Protein 3ZCC (pdb70)

Sequence (220 aa):
STITRPIIELSSNTADKIAEGNNLEAEVPHQNNRADEIGILAKSSIERLRRSLKQLADDGTLLMAGVSHDLRTPLTRIRLATEMMSEQDGYLAESINKDIEECNAIIEQFIDYLSTITRPIIELSNTADKIAEGNLEAEVPHQNRADEIGILAKSIERLRRSLKQLADDGTLLMAGVSHDLRTPLTRIRLATEMMSEQDGYLAESINKDIEECNAIIEQFIDYL

CATH classification: 1.10.287.130

Organism: Escherichia coli (strain K12) (NCBI:txid83333)

Secondary structure (DSSP, 8-state):
-TTHHHHHHHHHHHHHHHTT-TTPPPTTTT-SSHHHHHHHHHHHHHHHHHHHHHHHHHHHHHHHHHHHHHHHHHHHHHHTS-GGGHHHHHHHHHHHHHHHHHHHHHHHH-/--SHHHHHHHHHHHHHHHTT-TTPPPTTTT-SSHHHHHHHHHHHHHHHHHHHHHHHHTHHHHHHHHHHHHHHHHHHHHHT--STTHHHHHHHHHHHHHHHHHHHHHTT--

Foldseek 3Di:
DVCPVLVVVQVVQLVVLVVPPLVGDQPDCPDPDPSNVSSVVSVVVSVVVVVVLVVQLVVLVVVCVVVVVVLVVLLVVLVVDDPVCVVVSVVSVVVSVVVVVVSVVSNVVD/DVVVVLVVLQVVQLVVLVVPPLPDDRPLCPPPDVVVVVSVVSVVVSVVVVVVVVCVVCVLVVVCVVVCVVLVVLLVVLVVDDPVCVVVSVVSVVVSVVVVCCSVCVVVPD

GO terms:
  GO:0046777 protein autophosphorylation (P, IMP)
  GO:0004673 protein histidine kinase activity (F, EXP)
  GO:0005886 plasma membrane (C, EXP)
  GO:0042802 identical protein binding (F, IPI)
  GO:0005515 protein binding (F, IPI)
  GO:0000155 phosphorelay sensor kinase activity (F, IDA)
  GO:0004721 phosphoprotein phosphatase activity (F, IDA)
  GO:0005829 cytosol (C, IDA)
  GO:0005886 plasma membrane (C, IDA)
  GO:0030288 outer membrane-bounded periplasmic space (C, IDA)
  GO:0042803 protein homodimerization activity (F, IDA)
  GO:0018106 peptidyl-histidine phosphorylation (P, IDA)
  GO:0046777 protein autophosphorylation (P, IDA)
  GO:0006970 response to osmotic stress (P, IDA)
  GO:0007165 signal transduction (P, IDA)
  GO:0042803 protein homodimerization activity (F, IMP)
  GO:0000160 phosphorelay signal transduction system (P, IDA)

Nearest PDB structures (foldseek):
  3zcc-assembly1_A  TM=1.009E+00  e=1.651E-15  Archaeoglobus fulgidus
  3zrv-assembly1_B  TM=7.314E-01  e=4.096E-13  Archaeoglobus fulgidus DSM 4304
  4cti-assembly1_D  TM=7.921E-01  e=3.415E-12  Archaeoglobus fulgidus
  4cti-assembly2_B  TM=7.805E-01  e=4.912E-12  Archaeoglobus fulgidus
  4cti-assembly1_C  TM=6.537E-01  e=1.016E-12  Archaeoglobus fulgidus

Radius of gyration: 25.1 Å; Cα contacts (8 Å, |Δi|>4): 232; chains: 2; bounding box: 69×35×56 Å

Solvent-accessible surface area: 12233 Å² total; per-residue (Å²): 108,130,30,44,182,14,0,53,66,0,1,81,14,0,36,119,0,17,149,52,66,30,112,13,155,8,33,58,52,145,107,104,46,40,2,0,67,0,0,77,0,0,14,96,0,36,138,25,2,73,96,53,16,63,58,2,57,126,75,0,37,26,1,22,110,61,2,138,77,0,10,68,116,0,100,99,5,6,110,119,18,14,150,137,6,24,129,4,14,130,36,0,38,115,3,8,109,70,1,70,52,26,10,100,103,28,70,100,84,57,127,102,38,56,168,6,0,48,61,0,2,76,19,0,45,127,0,16,156,52,74,28,118,17,150,3,32,54,48,148,70,116,50,30,0,0,84,0,0,84,0,0,15,110,0,33,154,28,2,68,106,36,25,56,45,28,113,114,5,21,67,23,0,42,125,47,2,165,70,2,10,68,113,0,81,90,4,6,130,94,20,42,174,136,3,32,132,5,14,112,26,0,32,106,2,3,102,62,1,67,38,26,13,126,86,26,99,104,169,210

B-factor: mean 21.15, std 10.85, range [7.36, 69.93]

InterPro domains:
  IPR003594 Histidine kinase/HSP90-like ATPase domain [PF02518] (334-439)
  IPR003594 Histidine kinase/HSP90-like ATPase domain [SM00387] (332-440)
  IPR003660 HAMP domain [PF00672] (177-226)
  IPR003660 HAMP domain [PS50885] (180-232)
  IPR003660 HAMP domain [SM00304] (180-232)
  IPR003661 Signal transduction histidine kinase, dimerisation/phosphoacceptor domain [PF00512] (234-290)
  IPR003661 Signal transduction histidine kinase, dimerisation/phosphoacceptor domain [SM00388] (233-293)
  IPR003661 Signal transduction histidine kinase, dimerisation/phosphoacceptor domain [cd00082] (234-289)
  IPR004358 Signal transduction histidine kinase-related protein, C-terminal [PR00344] (367-381)
  IPR004358 Signal transduction histidine kinase-related protein, C-terminal [PR00344] (385-395)
  IPR004358 Signal transduction histidine kinase-related protein, C-terminal [PR00344] (400-418)
  IPR005467 Histidine kinase domain [PS50109] (240-440)
  IPR036097 Signal transduction histidine kinase, dimerisation/phosphoacceptor domain superfamily [SSF47384] (217-291)
  IPR036890 Histidine kinase/HSP90-like ATPase superfamily [G3DSA:3.30.565.10] (294-450)
  IPR036890 Histidine kinase/HSP90-like ATPase superfamily [SSF55874] (292-444)
  IPR050980 Two-component sensor histidine kinase [PTHR44936] (1-446)

Structure (mmCIF, N/CA/C/O backbone):
data_3ZCC
#
_entry.id   3ZCC
#
_cell.length_a   36.060
_cell.length_b   57.460
_cell.length_c   52.340
_cell.angle_alpha   90.00
_cell.angle_beta   107.84
_cell.angle_gamma   90.00
#
_symmetry.space_group_name_H-M   'P 1 21 1'
#
loop_
_entity.id
_entity.type
_entity.pdbx_description
1 polymer 'HAMP, OSMOLARITY SENSOR PROTEIN ENVZ'
2 water water
#
loop_
_atom_site.group_PDB
_atom_site.id
_atom_site.type_symbol
_atom_site.label_atom_id
_atom_site.label_alt_id
_atom_site.label_comp_id
_atom_site.label_asym_id
_atom_site.label_entity_id
_atom_site.label_seq_id
_atom_site.pdbx_PDB_ins_code
_atom_site.Cartn_x
_atom_site.Cartn_y
_atom_site.Cartn_z
_atom_site.occupancy
_atom_site.B_iso_or_equiv
_atom_site.auth_seq_id
_atom_site.auth_comp_id
_atom_site.auth_asym_id
_atom_site.auth_atom_id
_atom_site.pdbx_PDB_model_num
ATOM 1 N N . SER A 1 5 ? 21.542 0.746 18.857 1.00 26.36 278 SER A N 1
ATOM 2 C CA . SER A 1 5 ? 22.842 0.717 18.204 1.00 21.62 278 SER A CA 1
ATOM 3 C C . SER A 1 5 ? 23.095 2.060 17.534 1.00 22.95 278 SER A C 1
ATOM 4 O O . SER A 1 5 ? 22.216 2.903 17.513 1.00 20.20 278 SER A O 1
ATOM 11 N N . THR A 1 6 ? 24.283 2.252 16.971 1.00 21.53 279 THR A N 1
ATOM 12 C CA . THR A 1 6 ? 24.615 3.519 16.319 1.00 24.10 279 THR A CA 1
ATOM 13 C C . THR A 1 6 ? 23.914 3.703 14.977 1.00 24.22 279 THR A C 1
ATOM 14 O O . THR A 1 6 ? 23.932 4.800 14.406 1.00 24.93 279 THR A O 1
ATOM 25 N N . ILE A 1 7 ? 23.281 2.649 14.467 1.00 22.16 280 ILE A N 1
ATOM 26 C CA . ILE A 1 7 ? 22.484 2.793 13.256 1.00 21.66 280 ILE A CA 1
ATOM 27 C C . ILE A 1 7 ? 20.963 2.677 13.447 1.00 22.46 280 ILE A C 1
ATOM 28 O O . ILE A 1 7 ? 20.224 2.718 12.478 1.00 19.26 280 ILE A O 1
ATOM 44 N N . THR A 1 8 ? 20.498 2.569 14.687 1.00 19.25 281 THR A N 1
ATOM 45 C CA . THR A 1 8 ? 19.056 2.514 14.966 1.00 19.53 281 THR A CA 1
ATOM 46 C C . THR A 1 8 ? 18.258 3.761 14.493 1.00 14.65 281 THR A C 1
ATOM 47 O O . THR A 1 8 ? 17.181 3.652 13.878 1.00 14.38 281 THR A O 1
ATOM 58 N N . ARG A 1 9 ? 18.778 4.943 14.800 1.00 16.57 282 ARG A N 1
ATOM 59 C CA . ARG A 1 9 ? 18.148 6.200 14.408 1.00 16.08 282 ARG A CA 1
ATOM 60 C C . ARG A 1 9 ? 17.889 6.240 12.907 1.00 12.96 282 ARG A C 1
ATOM 61 O O . ARG A 1 9 ? 16.762 6.457 12.476 1.00 13.01 282 ARG A O 1
ATOM 82 N N . PRO A 1 10 ? 18.925 6.016 12.092 1.00 12.98 283 PRO A N 1
ATOM 83 C CA . PRO A 1 10 ? 18.672 6.095 10.648 1.00 12.98 283 PRO A CA 1
ATOM 84 C C . PRO A 1 10 ? 17.772 4.970 10.143 1.00 11.04 283 PRO A C 1
ATOM 85 O O . PRO A 1 10 ? 17.077 5.173 9.155 1.00 11.63 283 PRO A O 1
ATOM 96 N N . ILE A 1 11 ? 17.766 3.806 10.784 1.00 11.33 284 ILE A N 1
ATOM 97 C CA . ILE A 1 11 ? 16.885 2.729 10.338 1.00 11.50 284 ILE A CA 1
ATOM 98 C C . ILE A 1 11 ? 15.437 3.141 10.530 1.00 11.33 284 ILE A C 1
ATOM 99 O O . ILE A 1 11 ? 14.613 2.978 9.635 1.00 11.47 284 ILE A O 1
ATOM 115 N N . ILE A 1 12 ? 15.134 3.727 11.669 1.00 12.80 285 ILE A N 1
ATOM 116 C CA . ILE A 1 12 ? 13.779 4.141 11.964 1.00 13.97 285 ILE A CA 1
ATOM 117 C C . ILE A 1 12 ? 13.373 5.337 11.110 1.00 10.68 285 ILE A C 1
ATOM 118 O O . ILE A 1 12 ? 12.251 5.412 10.627 1.00 11.42 285 ILE A O 1
ATOM 134 N N . GLU A 1 13 ? 14.312 6.225 10.844 1.00 11.58 286 GLU A N 1
ATOM 135 C CA . GLU A 1 13 ? 14.084 7.349 9.950 1.00 10.69 286 GLU A CA 1
ATOM 136 C C . GLU A 1 13 ? 13.691 6.856 8.559 1.00 10.43 286 GLU A C 1
ATOM 137 O O . GLU A 1 13 ? 12.731 7.337 7.949 1.00 11.79 286 GLU A O 1
ATOM 149 N N . LEU A 1 14 ? 14.420 5.867 8.063 1.00 8.79 287 LEU A N 1
ATOM 150 C CA . LEU A 1 14 ? 14.136 5.299 6.751 1.00 9.99 287 LEU A CA 1
ATOM 151 C C . LEU A 1 14 ? 12.797 4.582 6.751 1.00 10.74 287 LEU A C 1
ATOM 152 O O . LEU A 1 14 ? 12.080 4.620 5.766 1.00 9.90 287 LEU A O 1
ATOM 168 N N . SER A 1 15 ? 12.441 3.935 7.850 1.00 9.58 288 SER A N 1
ATOM 169 C CA A SER A 1 15 ? 11.142 3.285 7.906 0.50 8.98 288 SER A CA 1
ATOM 170 C CA B SER A 1 15 ? 11.138 3.288 7.979 0.50 9.46 288 SER A CA 1
ATOM 171 C C . SER A 1 15 ? 10.007 4.307 7.890 1.00 10.48 288 SER A C 1
ATOM 172 O O . SER A 1 15 ? 8.994 4.077 7.238 1.00 11.37 288 SER A O 1
ATOM 187 N N . ASN A 1 16 ? 10.189 5.445 8.554 1.00 10.37 289 ASN A N 1
ATOM 188 C CA . ASN A 1 16 ? 9.187 6.495 8.562 1.00 11.35 289 ASN A CA 1
ATOM 189 C C . ASN A 1 16 ? 9.025 7.085 7.168 1.00 11.32 289 ASN A C 1
ATOM 190 O O . ASN A 1 16 ? 7.922 7.383 6.742 1.00 12.12 289 ASN A O 1
ATOM 201 N N . THR A 1 17 ? 10.140 7.256 6.468 1.00 10.02 290 THR A N 1
ATOM 202 C CA . THR A 1 17 ? 10.153 7.763 5.104 1.00 11.73 290 THR A CA 1
ATOM 203 C C . THR A 1 17 ? 9.401 6.797 4.195 1.00 10.58 290 THR A C 1
ATOM 204 O O . THR A 1 17 ? 8.556 7.199 3.401 1.00 11.00 290 THR A O 1
ATOM 215 N N . ALA A 1 18 ? 9.670 5.510 4.353 1.00 9.41 291 ALA A N 1
ATOM 216 C CA . ALA A 1 18 ? 9.035 4.484 3.540 1.00 8.85 291 ALA A CA 1
ATOM 217 C C . ALA A 1 18 ? 7.536 4.493 3.797 1.00 8.77 291 ALA A C 1
ATOM 218 O O . ALA A 1 18 ? 6.765 4.387 2.854 1.00 10.39 291 ALA A O 1
ATOM 225 N N . ASP A 1 19 ? 7.119 4.645 5.048 1.00 9.96 292 ASP A N 1
ATOM 226 C CA . ASP A 1 19 ? 5.695 4.697 5.378 1.00 12.40 292 ASP A CA 1
ATOM 227 C C . ASP A 1 19 ? 5.066 5.907 4.685 1.00 11.43 292 ASP A C 1
ATOM 228 O O . ASP A 1 19 ? 3.975 5.788 4.120 1.00 12.29 292 ASP A O 1
ATOM 237 N N . LYS A 1 20 ? 5.726 7.064 4.720 1.00 11.27 293 LYS A N 1
ATOM 238 C CA . LYS A 1 20 ? 5.140 8.270 4.124 1.00 13.50 293 LYS A CA 1
ATOM 239 C C . LYS A 1 20 ? 4.933 8.078 2.619 1.00 12.62 293 LYS A C 1
ATOM 240 O O . LYS A 1 20 ? 3.917 8.495 2.045 1.00 13.06 293 LYS A O 1
ATOM 259 N N . ILE A 1 21 ? 5.911 7.462 1.972 1.00 11.06 294 ILE A N 1
ATOM 260 C CA . ILE A 1 21 ? 5.861 7.209 0.546 1.00 11.63 294 ILE A CA 1
ATOM 261 C C . ILE A 1 21 ? 4.744 6.218 0.238 1.00 11.85 294 ILE A C 1
ATOM 262 O O . ILE A 1 21 ? 3.956 6.424 -0.686 1.00 11.67 294 ILE A O 1
ATOM 278 N N . ALA A 1 22 ? 4.628 5.173 1.048 1.00 11.45 295 ALA A N 1
ATOM 279 C CA . ALA A 1 22 ? 3.675 4.104 0.787 1.00 13.32 295 ALA A CA 1
ATOM 280 C C . ALA A 1 22 ? 2.276 4.660 0.911 1.00 12.56 295 ALA A C 1
ATOM 281 O O . ALA A 1 22 ? 1.365 4.212 0.224 1.00 15.85 295 ALA A O 1
ATOM 288 N N . GLU A 1 23 ? 2.122 5.649 1.783 1.00 13.81 296 GLU A N 1
ATOM 289 C CA . GLU A 1 23 ? 0.846 6.335 1.985 1.00 19.24 296 GLU A CA 1
ATOM 290 C C . GLU A 1 23 ? 0.507 7.336 0.880 1.00 18.61 296 GLU A C 1
ATOM 291 O O . GLU A 1 23 ? -0.576 7.924 0.894 1.00 21.02 296 GLU A O 1
ATOM 303 N N . GLY A 1 24 ? 1.415 7.546 -0.066 1.00 16.91 297 GLY A N 1
ATOM 304 C CA . GLY A 1 24 ? 1.127 8.403 -1.197 1.00 16.87 297 GLY A CA 1
ATOM 305 C C . GLY A 1 24 ? 1.961 9.658 -1.360 1.00 16.93 297 GLY A C 1
ATOM 306 O O . GLY A 1 24 ? 1.759 10.392 -2.327 1.00 16.99 297 GLY A O 1
ATOM 310 N N . ASN A 1 25 ? 2.879 9.937 -0.441 1.00 14.75 298 ASN A N 1
ATOM 311 C CA A ASN A 1 25 ? 3.771 11.084 -0.639 0.50 15.13 298 ASN A CA 1
ATOM 312 C CA B ASN A 1 25 ? 3.781 11.063 -0.587 0.50 16.05 298 ASN A CA 1
ATOM 313 C C . ASN A 1 25 ? 4.953 10.649 -1.482 1.00 14.60 298 ASN A C 1
ATOM 314 O O . ASN A 1 25 ? 6.047 10.378 -0.985 1.00 14.19 298 ASN A O 1
ATOM 335 N N . LEU A 1 26 ? 4.721 10.586 -2.787 1.00 15.04 299 LEU A N 1
ATOM 336 C CA . LEU A 1 26 ? 5.701 10.006 -3.689 1.00 14.59 299 LEU A CA 1
ATOM 337 C C . LEU A 1 26 ? 6.888 10.928 -3.933 1.00 16.25 299 LEU A C 1
ATOM 338 O O . LEU A 1 26 ? 7.897 10.497 -4.511 1.00 19.15 299 LEU A O 1
ATOM 354 N N . GLU A 1 27 ? 6.779 12.175 -3.473 1.00 16.75 300 GLU A N 1
ATOM 355 C CA . GLU A 1 27 ? 7.845 13.161 -3.623 1.00 17.28 300 GLU A CA 1
ATOM 356 C C . GLU A 1 27 ? 8.741 13.251 -2.381 1.00 17.15 300 GLU A C 1
ATOM 357 O O . GLU A 1 27 ? 9.647 14.071 -2.339 1.00 18.78 300 GLU A O 1
ATOM 369 N N . ALA A 1 28 ? 8.487 12.432 -1.371 1.00 16.48 301 ALA A N 1
ATOM 370 C CA . ALA A 1 28 ? 9.293 12.480 -0.151 1.00 14.91 301 ALA A CA 1
ATOM 371 C C . ALA A 1 28 ? 10.765 12.309 -0.484 1.00 14.83 301 ALA A C 1
ATOM 372 O O . ALA A 1 28 ? 11.132 11.566 -1.393 1.00 17.06 301 ALA A O 1
ATOM 379 N N . GLU A 1 29 ? 11.616 12.998 0.265 1.00 14.07 302 GLU A N 1
ATOM 380 C CA . GLU A 1 29 ? 13.057 12.877 0.106 1.00 14.05 302 GLU A CA 1
ATOM 381 C C . GLU A 1 29 ? 13.580 11.723 0.957 1.00 14.23 302 GLU A C 1
ATOM 382 O O . GLU A 1 29 ? 13.308 11.639 2.160 1.00 15.55 302 GLU A O 1
ATOM 394 N N . VAL A 1 30 ? 14.333 10.824 0.335 1.00 13.06 303 VAL A N 1
ATOM 395 C CA . VAL A 1 30 ? 14.896 9.694 1.051 1.00 14.06 303 VAL A CA 1
ATOM 396 C C . VAL A 1 30 ? 16.285 10.083 1.547 1.00 13.21 303 VAL A C 1
ATOM 397 O O . VAL A 1 30 ? 17.178 10.368 0.748 1.00 13.62 303 VAL A O 1
ATOM 410 N N . PRO A 1 31 ? 16.473 10.109 2.877 1.00 12.47 304 PRO A N 1
ATOM 411 C CA . PRO A 1 31 ? 17.773 10.495 3.429 1.00 14.43 304 PRO A CA 1
ATOM 412 C C . PRO A 1 31 ? 18.826 9.388 3.336 1.00 11.48 304 PRO A C 1
ATOM 413 O O . PRO A 1 31 ? 18.501 8.228 3.102 1.00 12.06 304 PRO A O 1
ATOM 424 N N . HIS A 1 32 ? 20.085 9.794 3.494 1.00 13.82 305 HIS A N 1
ATOM 425 C CA . HIS A 1 32 ? 21.224 8.887 3.667 1.00 15.88 305 HIS A CA 1
ATOM 426 C C . HIS A 1 32 ? 21.626 8.093 2.432 1.00 15.26 305 HIS A C 1
ATOM 427 O O . HIS A 1 32 ? 22.353 7.104 2.558 1.00 15.59 305 HIS A O 1
ATOM 442 N N . GLN A 1 33 ? 21.220 8.538 1.251 1.00 15.46 306 GLN A N 1
ATOM 443 C CA . GLN A 1 33 ? 21.536 7.803 0.027 1.00 15.15 306 GLN A CA 1
ATOM 444 C C . GLN A 1 33 ? 23.010 7.790 -0.322 1.00 19.91 306 GLN A C 1
ATOM 445 O O . GLN A 1 33 ? 23.475 6.864 -0.990 1.00 22.54 306 GLN A O 1
ATOM 459 N N . ASN A 1 34 ? 23.737 8.814 0.110 1.00 22.08 307 ASN A N 1
ATOM 460 C CA A ASN A 1 34 ? 25.127 8.911 -0.315 0.50 21.09 307 ASN A CA 1
ATOM 461 C CA B ASN A 1 34 ? 25.144 9.028 -0.216 0.50 22.84 307 ASN A CA 1
ATOM 462 C C . ASN A 1 34 ? 26.098 8.209 0.637 1.00 21.87 307 ASN A C 1
ATOM 463 O O . ASN A 1 34 ? 27.315 8.284 0.462 1.00 29.48 307 ASN A O 1
ATOM 484 N N . ARG A 1 35 ? 25.557 7.473 1.601 1.00 21.49 308 ARG A N 1
ATOM 485 C CA . ARG A 1 35 ? 26.393 6.702 2.510 1.00 24.48 308 ARG A CA 1
ATOM 486 C C . ARG A 1 35 ? 26.876 5.406 1.869 1.00 25.07 308 ARG A C 1
ATOM 487 O O . ARG A 1 35 ? 26.212 4.837 0.998 1.00 27.40 308 ARG A O 1
ATOM 508 N N . ALA A 1 36 ? 28.024 4.941 2.342 1.00 32.56 309 ALA A N 1
ATOM 509 C CA . ALA A 1 36 ? 28.707 3.785 1.782 1.00 39.05 309 ALA A CA 1
ATOM 510 C C . ALA A 1 36 ? 28.292 2.503 2.502 1.00 34.78 309 ALA A C 1
ATOM 511 O O . ALA A 1 36 ? 28.465 1.397 1.980 1.00 32.87 309 ALA A O 1
ATOM 518 N N . ASP A 1 37 ? 27.737 2.659 3.701 1.00 25.24 310 ASP A N 1
ATOM 519 C CA . ASP A 1 37 ? 27.509 1.531 4.593 1.00 22.36 310 ASP A CA 1
ATOM 520 C C . ASP A 1 37 ? 26.096 0.959 4.452 1.00 22.03 310 ASP A C 1
ATOM 521 O O . ASP A 1 37 ? 25.397 1.235 3.473 1.00 20.79 310 ASP A O 1
ATOM 530 N N . GLU A 1 38 ? 25.697 0.160 5.439 1.00 21.24 311 GLU A N 1
ATOM 531 C CA . GLU A 1 38 ? 24.407 -0.525 5.449 1.00 24.68 311 GLU A CA 1
ATOM 532 C C . GLU A 1 38 ? 23.253 0.440 5.277 1.00 18.11 311 GLU A C 1
ATOM 533 O O . GLU A 1 38 ? 22.271 0.135 4.592 1.00 17.34 311 GLU A O 1
ATOM 545 N N . ILE A 1 39 ? 23.350 1.578 5.956 1.00 19.33 312 ILE A N 1
ATOM 546 C CA . ILE A 1 39 ? 22.331 2.613 5.886 1.00 18.82 312 ILE A CA 1
ATOM 547 C C . ILE A 1 39 ? 22.199 3.132 4.461 1.00 15.29 312 ILE A C 1
ATOM 548 O O . ILE A 1 39 ? 21.086 3.298 3.975 1.00 14.12 312 ILE A O 1
ATOM 564 N N . GLY A 1 40 ? 23.326 3.402 3.802 1.00 13.93 313 GLY A N 1
ATOM 565 C CA . GLY A 1 40 ? 23.311 3.896 2.437 1.00 14.68 313 GLY A CA 1
ATOM 566 C C . GLY A 1 40 ? 22.720 2.900 1.451 1.00 13.07 313 GLY A C 1
ATOM 567 O O . GLY A 1 40 ? 22.000 3.267 0.533 1.00 14.77 313 GLY A O 1
ATOM 571 N N . ILE A 1 41 ? 23.047 1.635 1.626 1.00 15.82 314 ILE A N 1
ATOM 572 C CA . ILE A 1 41 ? 22.519 0.581 0.773 1.00 15.19 314 ILE A CA 1
ATOM 573 C C . ILE A 1 41 ? 20.979 0.516 0.886 1.00 15.96 314 ILE A C 1
ATOM 574 O O . ILE A 1 41 ? 20.250 0.499 -0.137 1.00 15.15 314 ILE A O 1
ATOM 590 N N . LEU A 1 42 ? 20.476 0.512 2.119 1.00 14.22 315 LEU A N 1
ATOM 591 C CA . LEU A 1 42 ? 19.027 0.534 2.348 1.00 15.84 315 LEU A CA 1
ATOM 592 C C . LEU A 1 42 ? 18.376 1.769 1.753 1.00 12.09 315 LEU A C 1
ATOM 593 O O . LEU A 1 42 ? 17.309 1.689 1.141 1.00 12.98 315 LEU A O 1
ATOM 609 N N . ALA A 1 43 ? 19.012 2.915 1.928 1.00 10.48 316 ALA A N 1
ATOM 610 C CA . ALA A 1 43 ? 18.424 4.181 1.519 1.00 12.00 316 ALA A CA 1
ATOM 611 C C . ALA A 1 43 ? 18.289 4.197 0.006 1.00 11.11 316 ALA A C 1
ATOM 612 O O . ALA A 1 43 ? 17.273 4.610 -0.531 1.00 10.83 316 ALA A O 1
ATOM 619 N N . LYS A 1 44 ? 19.315 3.735 -0.696 1.00 12.06 317 LYS A N 1
ATOM 620 C CA . LYS A 1 44 ? 19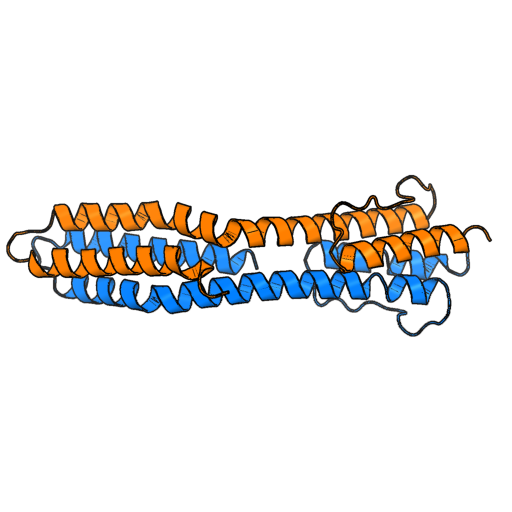.267 3.681 -2.155 1.00 11.55 317 LYS A CA 1
ATOM 621 C C . LYS A 1 44 ? 18.152 2.748 -2.604 1.00 10.45 317 LYS A C 1
ATOM 622 O O . LYS A 1 44 ? 17.447 3.047 -3.563 1.00 12.78 317 LYS A O 1
ATOM 641 N N . SER A 1 45 ? 17.971 1.616 -1.930 1.00 11.39 318 SER A N 1
ATOM 642 C CA A SER A 1 45 ? 16.887 0.682 -2.257 0.50 11.15 318 SER A CA 1
ATOM 643 C CA B SER A 1 45 ? 16.901 0.717 -2.345 0.50 12.55 318 SER A CA 1
ATOM 644 C C . SER A 1 45 ? 15.507 1.309 -2.082 1.00 11.17 318 SER A C 1
ATOM 645 O O . SER A 1 45 ? 14.587 1.098 -2.878 1.00 11.45 3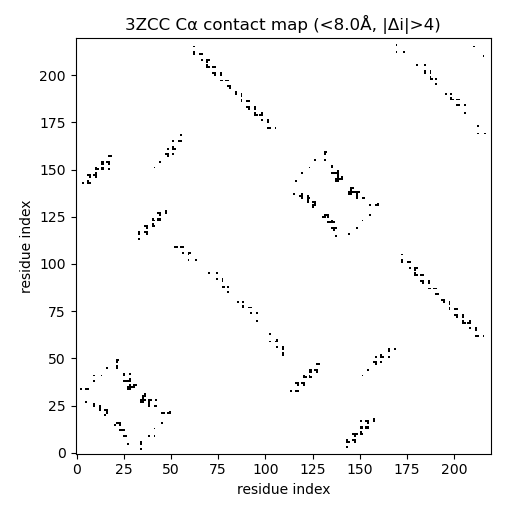18 SER A O 1
ATOM 660 N N . ILE A 1 46 ? 15.353 2.082 -1.017 1.00 11.32 319 ILE A N 1
ATOM 661 C CA . ILE A 1 46 ? 14.081 2.731 -0.746 1.00 12.01 319 ILE A CA 1
ATOM 662 C C . ILE A 1 46 ? 13.803 3.810 -1.795 1.00 9.42 319 ILE A C 1
ATOM 663 O O . ILE A 1 46 ? 12.681 3.934 -2.270 1.00 10.08 319 ILE A O 1
ATOM 679 N N . GLU A 1 47 ? 14.844 4.512 -2.220 1.00 10.74 320 GLU A N 1
ATOM 680 C CA . GLU A 1 47 ? 14.727 5.491 -3.294 1.00 11.41 320 GLU A CA 1
ATOM 681 C C . GLU A 1 47 ? 14.305 4.777 -4.574 1.00 11.62 320 GLU A C 1
ATOM 682 O O . GLU A 1 47 ? 13.500 5.307 -5.324 1.00 11.74 320 GLU A O 1
ATOM 694 N N . ARG A 1 48 ? 14.822 3.578 -4.840 1.00 11.15 321 ARG A N 1
ATOM 695 C CA . ARG A 1 48 ? 14.406 2.848 -6.042 1.00 13.05 321 ARG A CA 1
ATOM 696 C C . ARG A 1 48 ? 12.928 2.516 -5.968 1.00 10.54 321 ARG A C 1
ATOM 697 O O . ARG A 1 48 ? 12.229 2.634 -6.960 1.00 11.43 321 ARG A O 1
ATOM 718 N N . LEU A 1 49 ? 12.446 2.083 -4.801 1.00 11.36 322 LEU A N 1
ATOM 719 C CA . LEU A 1 49 ? 11.018 1.817 -4.643 1.00 9.29 322 LEU A CA 1
ATOM 720 C C . LEU A 1 49 ? 10.182 3.078 -4.874 1.00 9.17 322 LEU A C 1
ATOM 721 O O . LEU A 1 49 ? 9.155 3.026 -5.546 1.00 9.73 322 LEU A O 1
ATOM 737 N N . ARG A 1 50 ? 10.624 4.206 -4.339 1.00 10.33 323 ARG A N 1
ATOM 738 C CA . ARG A 1 50 ? 9.938 5.468 -4.518 1.00 8.77 323 ARG A CA 1
ATOM 739 C C . ARG A 1 50 ? 9.861 5.812 -5.990 1.00 11.32 323 ARG A C 1
ATOM 740 O O . ARG A 1 50 ? 8.808 6.197 -6.472 1.00 10.32 323 ARG A O 1
ATOM 761 N N . ARG A 1 51 ? 10.967 5.656 -6.707 1.00 10.56 324 ARG A N 1
ATOM 762 C CA . ARG A 1 51 ? 11.013 5.995 -8.121 1.00 11.14 324 ARG A CA 1
ATOM 763 C C . ARG A 1 51 ? 10.056 5.101 -8.892 1.00 11.77 324 ARG A C 1
ATOM 764 O O . ARG A 1 51 ? 9.356 5.561 -9.782 1.00 10.51 324 ARG A O 1
ATOM 785 N N . SER A 1 52 ? 9.996 3.821 -8.547 1.00 10.04 325 SER A N 1
ATOM 786 C CA . SER A 1 52 ? 9.106 2.922 -9.264 1.00 9.85 325 SER A CA 1
ATOM 787 C C . SER A 1 52 ? 7.645 3.263 -9.019 1.00 9.64 325 SER A C 1
ATOM 788 O O . SER A 1 52 ? 6.828 3.214 -9.945 1.00 10.84 325 SER A O 1
ATOM 796 N N . LEU A 1 53 ? 7.310 3.639 -7.794 1.00 9.30 326 LEU A N 1
ATOM 797 C CA . LEU A 1 53 ? 5.954 4.079 -7.484 1.00 10.72 326 LEU A CA 1
ATOM 798 C C . LEU A 1 53 ? 5.608 5.313 -8.290 1.00 10.57 326 LEU A C 1
ATOM 799 O O . LEU A 1 53 ? 4.541 5.381 -8.896 1.00 11.02 326 LEU A O 1
ATOM 815 N N . LYS A 1 54 ? 6.511 6.280 -8.313 1.00 11.06 327 LYS A N 1
ATOM 816 C CA . LYS A 1 54 ? 6.248 7.530 -9.001 1.00 12.18 327 LYS A CA 1
ATOM 817 C C . LYS A 1 54 ? 6.086 7.240 -10.485 1.00 13.63 327 LYS A C 1
ATOM 818 O O . LYS A 1 54 ? 5.244 7.844 -11.156 1.00 14.76 327 LYS A O 1
ATOM 837 N N . GLN A 1 55 ? 6.845 6.292 -11.008 1.00 10.48 328 GLN A N 1
ATOM 838 C CA . GLN A 1 55 ? 6.740 6.012 -12.435 1.00 12.97 328 GLN A CA 1
ATOM 839 C C . GLN A 1 55 ? 5.418 5.372 -12.767 1.00 14.11 328 GLN A C 1
ATOM 840 O O . GLN A 1 55 ? 4.812 5.687 -13.801 1.00 14.12 328 GLN A O 1
ATOM 854 N N . LEU A 1 56 ? 4.946 4.459 -11.932 1.00 12.09 329 LEU A N 1
ATOM 855 C CA . LEU A 1 56 ? 3.662 3.828 -12.221 1.00 13.33 329 LEU A CA 1
ATOM 856 C C . LEU A 1 56 ? 2.511 4.825 -12.107 1.00 13.46 329 LEU A C 1
ATOM 857 O O . LEU A 1 56 ? 1.555 4.775 -12.873 1.00 13.06 329 LEU A O 1
ATOM 873 N N . ALA A 1 57 ? 2.610 5.746 -11.1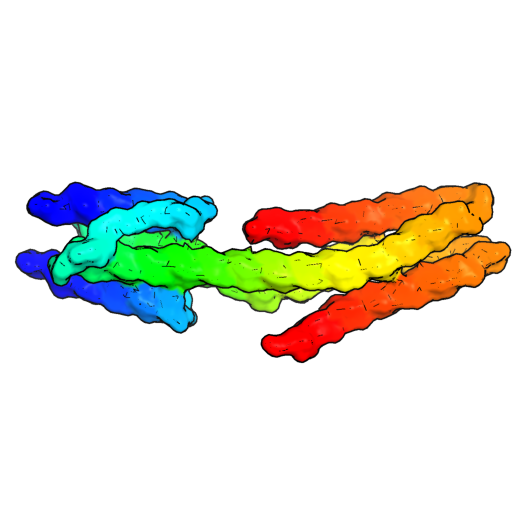60 1.00 12.99 330 ALA A N 1
ATOM 874 C CA . ALA A 1 57 ? 1.632 6.810 -11.026 1.00 12.24 330 ALA A CA 1
ATOM 875 C C . ALA A 1 57 ? 1.672 7.692 -12.271 1.00 12.56 330 ALA A C 1
ATOM 876 O O . ALA A 1 57 ? 0.616 8.043 -12.788 1.00 14.61 330 ALA A O 1
ATOM 883 N N . ASP A 1 58 ? 2.867 7.993 -12.777 1.00 12.21 331 ASP A N 1
ATOM 884 C CA . ASP A 1 58 ? 3.023 8.874 -13.940 1.00 12.57 331 ASP A CA 1
ATOM 885 C C . ASP A 1 58 ? 2.442 8.169 -15.164 1.00 12.79 331 ASP A C 1
ATOM 886 O O . ASP A 1 58 ? 1.810 8.807 -16.010 1.00 13.86 331 ASP A O 1
ATOM 895 N N . ASP A 1 59 ? 2.623 6.859 -15.239 1.00 12.02 332 ASP A N 1
ATOM 896 C CA . ASP A 1 59 ? 2.159 6.067 -16.379 1.00 11.90 332 ASP A CA 1
ATOM 897 C C . ASP A 1 59 ? 0.632 6.100 -16.425 1.00 13.85 332 ASP A C 1
ATOM 898 O O . ASP A 1 59 ? 0.022 6.340 -17.483 1.00 11.67 332 ASP A O 1
ATOM 907 N N . GLY A 1 60 ? -0.003 5.849 -15.283 1.00 11.93 333 GLY A N 1
ATOM 908 C CA . GLY A 1 60 ? -1.448 5.823 -15.230 1.00 12.79 333 GLY A CA 1
ATOM 909 C C . GLY A 1 60 ? -1.993 7.200 -15.543 1.00 12.49 333 GLY A C 1
ATOM 910 O O . GLY A 1 60 ? -2.996 7.352 -16.236 1.00 13.74 333 GLY A O 1
ATOM 914 N N . THR A 1 61 ? -1.321 8.225 -15.037 1.00 11.78 334 THR A N 1
ATOM 915 C CA . THR A 1 61 ? -1.748 9.590 -15.238 1.00 12.87 334 THR A CA 1
ATOM 916 C C . THR A 1 61 ? -1.663 9.949 -16.717 1.00 10.47 334 THR A C 1
ATOM 917 O O . THR A 1 61 ? -2.549 10.639 -17.236 1.00 12.13 334 THR A O 1
ATOM 928 N N . LEU A 1 62 ? -0.623 9.486 -17.397 1.00 10.90 335 LEU A N 1
ATOM 929 C CA . LEU A 1 62 ? -0.433 9.781 -18.821 1.00 10.76 335 LEU A CA 1
ATOM 930 C C . LEU A 1 62 ? -1.555 9.127 -19.622 1.00 10.83 335 LEU A C 1
ATOM 931 O O . LEU A 1 62 ? -2.180 9.757 -20.489 1.00 10.81 335 LEU A O 1
ATOM 947 N N . LEU A 1 63 ? -1.856 7.878 -19.300 1.00 9.86 336 LEU A N 1
ATOM 948 C CA . LEU A 1 63 ? -2.910 7.183 -20.016 1.00 11.33 336 LEU A CA 1
ATOM 949 C C . LEU A 1 63 ? -4.265 7.854 -19.823 1.00 11.96 336 LEU A C 1
ATOM 950 O O . LEU A 1 63 ? -4.999 8.032 -20.786 1.00 10.58 336 LEU A O 1
ATOM 966 N N . MET A 1 64 ? -4.616 8.264 -18.612 1.00 10.87 337 MET A N 1
ATOM 967 C CA . MET A 1 64 ? -5.890 8.944 -18.400 1.00 12.92 337 MET A CA 1
ATOM 968 C C . MET A 1 64 ? -5.917 10.295 -19.068 1.00 14.35 337 MET A C 1
ATOM 969 O O . MET A 1 64 ? -6.971 10.741 -19.491 1.00 13.99 337 MET A O 1
ATOM 983 N N . ALA A 1 65 ? -4.782 10.976 -19.144 1.00 11.99 338 ALA A N 1
ATOM 984 C CA . ALA A 1 65 ? -4.736 12.248 -19.847 1.00 12.30 338 ALA A CA 1
ATOM 985 C C . ALA A 1 65 ? -5.035 12.016 -21.332 1.00 11.38 338 ALA A C 1
ATOM 986 O O . ALA A 1 65 ? -5.698 12.816 -21.972 1.00 12.46 338 ALA A O 1
ATOM 993 N N . GLY A 1 66 ? -4.549 10.907 -21.868 1.00 9.75 339 GLY A N 1
ATOM 994 C CA . GLY A 1 66 ? -4.802 10.540 -23.253 1.00 10.65 339 GLY A CA 1
ATOM 995 C C . GLY A 1 66 ? -6.260 10.227 -23.508 1.00 10.63 339 GLY A C 1
ATOM 996 O O . GLY A 1 66 ? -6.843 10.661 -24.498 1.00 11.48 339 GLY A O 1
ATOM 1000 N N . VAL A 1 67 ? -6.866 9.468 -22.604 1.00 10.08 340 VAL A N 1
ATOM 1001 C CA . VAL A 1 67 ? -8.278 9.140 -22.702 1.00 12.91 340 VAL A CA 1
ATOM 1002 C C . VAL A 1 67 ? -9.108 10.417 -22.654 1.00 11.15 340 VAL A C 1
ATOM 1003 O O . VAL A 1 67 ? -10.014 10.615 -23.456 1.00 11.16 340 VAL A O 1
ATOM 1016 N N . SER A 1 68 ? -8.765 11.325 -21.751 1.00 12.23 341 SER A N 1
ATOM 1017 C CA . SER A 1 68 ? -9.521 12.565 -21.596 1.00 14.36 341 SER A CA 1
ATOM 1018 C C . SER A 1 68 ? -9.418 13.385 -22.862 1.00 18.09 341 SER A C 1
ATOM 1019 O O . SER A 1 68 ? -10.394 13.921 -23.396 1.00 17.86 341 SER A O 1
ATOM 1027 N N . HIS A 1 69 ? -8.207 13.504 -23.371 1.00 16.61 342 HIS A N 1
ATOM 1028 C CA . HIS A 1 69 ? -8.006 14.365 -24.500 1.00 16.87 342 HIS A CA 1
ATOM 1029 C C . HIS A 1 69 ? -8.653 13.741 -25.789 1.00 16.04 342 HIS A C 1
ATOM 1030 O O . HIS A 1 69 ? -9.216 14.469 -26.617 1.00 17.93 342 HIS A O 1
ATOM 1045 N N . ASP A 1 70 ? -8.721 12.413 -25.917 1.00 15.53 343 ASP A N 1
ATOM 1046 C CA . ASP A 1 70 ? -9.374 11.793 -27.086 1.00 17.07 343 ASP A CA 1
ATOM 1047 C C . ASP A 1 70 ? -10.898 11.963 -26.995 1.00 14.47 343 ASP A C 1
ATOM 1048 O O . ASP A 1 70 ? -11.564 12.280 -27.978 1.00 16.83 343 ASP A O 1
ATOM 1057 N N . LEU A 1 71 ? -11.448 11.754 -25.806 1.00 13.52 344 LEU A N 1
ATOM 1058 C CA . LEU A 1 71 ? -12.899 11.763 -25.631 1.00 11.00 344 LEU A CA 1
ATOM 1059 C C . LEU A 1 71 ? -13.455 13.176 -25.656 1.00 14.70 344 LEU A C 1
ATOM 1060 O O . LEU A 1 71 ? -14.623 13.381 -25.947 1.00 12.70 344 LEU A O 1
ATOM 1076 N N . ARG A 1 72 ? -12.628 14.161 -25.332 1.00 13.08 345 ARG A N 1
ATOM 1077 C CA . ARG A 1 72 ? -13.078 15.548 -25.382 1.00 14.80 345 ARG A CA 1
ATOM 1078 C C . ARG A 1 72 ? -13.741 15.882 -26.711 1.00 14.05 345 ARG A C 1
ATOM 1079 O O . ARG A 1 72 ? -14.737 16.617 -26.752 1.00 13.75 345 ARG A O 1
ATOM 1100 N N . THR A 1 73 ? -13.210 15.367 -27.807 1.00 15.62 346 THR A N 1
ATOM 1101 C CA . THR A 1 73 ? -13.713 15.737 -29.119 1.00 18.60 346 THR A CA 1
ATOM 1102 C C . THR A 1 73 ? -15.157 15.248 -29.378 1.00 16.57 346 THR A C 1
ATOM 1103 O O . THR A 1 73 ? -16.045 16.055 -29.632 1.00 14.35 346 THR A O 1
ATOM 1114 N N . PRO A 1 74 ? -15.406 13.931 -29.321 1.00 13.38 347 PRO A N 1
ATOM 1115 C CA . PRO A 1 74 ? -16.782 13.474 -29.515 1.00 12.60 347 PRO A CA 1
ATOM 1116 C C . PRO A 1 74 ? -17.754 14.008 -28.459 1.00 11.51 347 PRO A C 1
ATOM 1117 O O . PRO A 1 74 ? -18.908 14.286 -28.815 1.00 10.71 347 PRO A O 1
ATOM 1128 N N . LEU A 1 75 ? -17.330 14.171 -27.211 1.00 11.19 348 LEU A N 1
ATOM 1129 C CA . LEU A 1 75 ? -18.226 14.687 -26.179 1.00 11.22 348 LEU A CA 1
ATOM 1130 C C . LEU A 1 75 ? -18.594 16.138 -26.486 1.00 12.48 348 LEU A C 1
ATOM 1131 O O . LEU A 1 75 ? -19.744 16.546 -26.312 1.00 12.98 348 LEU A O 1
ATOM 1147 N N . THR A 1 76 ? -17.635 16.915 -26.978 1.00 11.71 349 THR A N 1
ATOM 1148 C CA . THR A 1 76 ? -17.919 18.287 -27.373 1.00 14.73 349 THR A CA 1
ATOM 1149 C C . THR A 1 76 ? -18.914 18.311 -28.526 1.00 13.09 349 THR A C 1
ATOM 1150 O O . THR A 1 76 ? -19.830 19.137 -28.554 1.00 14.45 349 THR A O 1
ATOM 1161 N N . ARG A 1 77 ? -18.744 17.411 -29.487 1.00 13.06 350 ARG A N 1
ATOM 1162 C CA . ARG A 1 77 ? -19.659 17.337 -30.625 1.00 13.01 350 ARG A CA 1
ATOM 1163 C C . ARG A 1 77 ? -21.085 17.051 -30.159 1.00 11.86 350 ARG A C 1
ATOM 1164 O O . ARG A 1 77 ? -22.043 17.622 -30.681 1.00 13.20 350 ARG A O 1
ATOM 1185 N N . ILE A 1 78 ? -21.224 16.167 -29.180 1.00 11.67 351 ILE A N 1
ATOM 1186 C CA . ILE A 1 78 ? -22.539 15.835 -28.651 1.00 10.92 351 ILE A CA 1
ATOM 1187 C C . ILE A 1 78 ? -23.132 17.088 -27.999 1.00 11.41 351 ILE A C 1
ATOM 1188 O O . ILE A 1 78 ? -24.300 17.414 -28.202 1.00 11.63 351 ILE A O 1
ATOM 1204 N N . ARG A 1 79 ? -22.317 17.813 -27.246 1.00 11.97 352 ARG A N 1
ATOM 1205 C CA . ARG A 1 79 ? -22.768 19.011 -26.561 1.00 16.00 352 ARG A CA 1
ATOM 1206 C C . ARG A 1 79 ? -23.288 20.041 -27.561 1.00 15.43 352 ARG A C 1
ATOM 1207 O O . ARG A 1 79 ? -24.336 20.673 -27.343 1.00 16.64 352 ARG A O 1
ATOM 1228 N N . LEU A 1 80 ? -22.553 20.239 -28.652 1.00 15.64 353 LEU A N 1
ATOM 1229 C CA . LEU A 1 80 ? -22.976 21.179 -29.685 1.00 16.84 353 LEU A CA 1
ATOM 1230 C C . LEU A 1 80 ? -24.285 20.717 -30.319 1.00 14.55 353 LEU A C 1
ATOM 1231 O O . LEU A 1 80 ? -25.173 21.522 -30.581 1.00 17.54 353 LEU A O 1
ATOM 1247 N N . ALA A 1 81 ? -24.426 19.417 -30.552 1.00 13.86 354 ALA A N 1
ATOM 1248 C CA . ALA A 1 81 ? -25.638 18.896 -31.152 1.00 14.01 354 ALA A CA 1
ATOM 1249 C C . ALA A 1 81 ? -26.849 19.187 -30.263 1.00 12.47 354 ALA A C 1
ATOM 1250 O O . ALA A 1 81 ? -27.926 19.509 -30.773 1.00 12.56 354 ALA A O 1
ATOM 1257 N N . THR A 1 82 ? -26.708 19.070 -28.937 1.00 12.41 355 THR A N 1
ATOM 1258 C CA . THR A 1 82 ? -27.870 19.277 -28.075 1.00 13.27 355 THR A CA 1
ATOM 1259 C C . THR A 1 82 ? -28.347 20.717 -28.163 1.00 15.27 355 THR A C 1
ATOM 1260 O O . THR A 1 82 ? -29.529 20.974 -28.018 1.00 15.64 355 THR A O 1
ATOM 1271 N N . GLU A 1 83 ? -27.436 21.650 -28.423 1.00 15.64 356 GLU A N 1
ATOM 1272 C CA . GLU A 1 83 ? -27.827 23.060 -28.558 1.00 17.65 356 GLU A CA 1
ATOM 1273 C C . GLU A 1 83 ? -28.730 23.318 -29.753 1.00 17.62 356 GLU A C 1
ATOM 1274 O O . GLU A 1 83 ? -29.399 24.346 -29.823 1.00 19.32 356 GLU A O 1
ATOM 1286 N N . MET A 1 84 ? -28.737 22.400 -30.711 1.00 15.95 357 MET A N 1
ATOM 1287 C CA . MET A 1 84 ? -29.515 22.538 -31.928 1.00 15.87 357 MET A CA 1
ATOM 1288 C C . MET A 1 84 ? -30.844 21.809 -31.847 1.00 15.13 357 MET A C 1
ATOM 1289 O O . MET A 1 84 ? -31.661 21.922 -32.758 1.00 15.13 357 MET A O 1
ATOM 1303 N N . MET A 1 85 ? -31.091 21.066 -30.771 1.00 11.46 358 MET A N 1
ATOM 1304 C CA . MET A 1 85 ? -32.322 20.298 -30.675 1.00 11.46 358 MET A CA 1
ATOM 1305 C C . MET A 1 85 ? -33.554 21.186 -30.510 1.00 11.27 358 MET A C 1
ATOM 1306 O O . MET A 1 85 ? -33.464 22.297 -29.983 1.00 14.74 358 MET A O 1
ATOM 1320 N N . SER A 1 86 ? -34.691 20.700 -30.988 1.00 12.21 359 SER A N 1
ATOM 1321 C CA . SER A 1 86 ? -35.928 21.458 -30.933 1.00 13.03 359 SER A CA 1
ATOM 1322 C C . SER A 1 86 ? -36.365 21.648 -29.490 1.00 11.89 359 SER A C 1
ATOM 1323 O O . SER A 1 86 ? -35.926 20.944 -28.587 1.00 12.74 359 SER A O 1
ATOM 1331 N N . GLU A 1 87 ? -37.279 22.587 -29.295 1.00 13.13 360 GLU A N 1
ATOM 1332 C CA . GLU A 1 87 ? -37.809 22.892 -27.970 1.00 17.06 360 GLU A CA 1
ATOM 1333 C C . GLU A 1 87 ? -38.589 21.699 -27.426 1.00 13.11 360 GLU A C 1
ATOM 1334 O O . GLU A 1 87 ? -38.563 21.414 -26.239 1.00 14.44 360 GLU A O 1
ATOM 1346 N N . GLN A 1 88 ? -39.282 21.012 -28.316 1.00 13.31 361 GLN A N 1
ATOM 1347 C CA . GLN A 1 88 ? -40.067 19.858 -27.927 1.00 13.60 361 GLN A CA 1
ATOM 1348 C C . GLN A 1 88 ? -39.164 18.745 -27.379 1.00 13.06 361 GLN A C 1
ATOM 1349 O O . GLN A 1 88 ? -39.589 17.955 -26.531 1.00 13.20 361 GLN A O 1
ATOM 1363 N N . ASP A 1 89 ? -37.917 18.717 -27.840 1.00 10.51 362 ASP A N 1
ATOM 1364 C CA . ASP A 1 89 ? -36.941 17.742 -27.372 1.00 10.55 362 ASP A CA 1
ATOM 1365 C C . ASP A 1 89 ? -36.037 18.295 -26.250 1.00 10.63 362 ASP A C 1
ATOM 1366 O O . ASP A 1 89 ? -35.004 17.713 -25.920 1.00 9.35 362 ASP A O 1
ATOM 1375 N N . GLY A 1 90 ? -36.448 19.391 -25.631 1.00 11.41 363 GLY A N 1
ATOM 1376 C CA . GLY A 1 90 ? -35.649 19.981 -24.574 1.00 13.28 363 GLY A CA 1
ATOM 1377 C C . GLY A 1 90 ? -35.324 19.003 -23.461 1.00 12.48 363 GLY A C 1
ATOM 1378 O O . GLY A 1 90 ? -34.207 18.996 -22.934 1.00 11.80 363 GLY A O 1
ATOM 1382 N N . TYR A 1 91 ? -36.296 18.184 -23.077 1.00 11.36 364 TYR A N 1
ATOM 1383 C CA . TYR A 1 91 ? -36.094 17.207 -22.011 1.00 12.38 364 TYR A CA 1
ATOM 1384 C C . TYR A 1 91 ? -34.983 16.231 -22.364 1.00 11.89 364 TYR A C 1
ATOM 1385 O O . TYR A 1 91 ? -34.254 15.770 -21.475 1.00 11.98 364 TYR A O 1
ATOM 1403 N N . LEU A 1 92 ? -34.807 15.946 -23.651 1.00 10.47 365 LEU A N 1
ATOM 1404 C CA . LEU A 1 92 ? -33.764 15.038 -24.091 1.00 8.54 365 LEU A CA 1
ATOM 1405 C C . LEU A 1 92 ? -32.413 15.750 -24.152 1.00 9.68 365 LEU A C 1
ATOM 1406 O O . LEU A 1 92 ? -31.385 15.16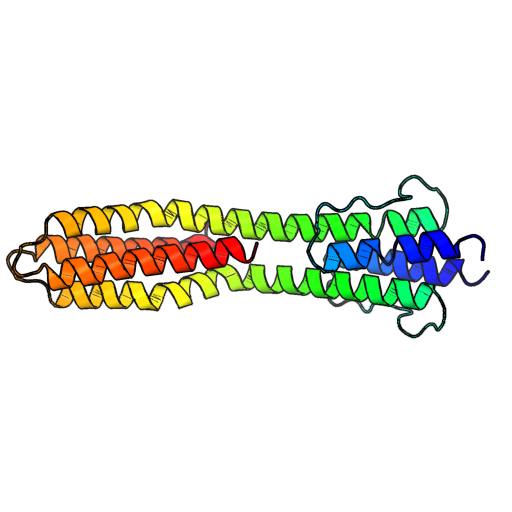6 -23.838 1.00 8.69 365 LEU A O 1
ATOM 1422 N N . ALA A 1 93 ? -32.411 17.006 -24.560 1.00 8.60 366 ALA A N 1
ATOM 1423 C CA . ALA A 1 93 ? -31.187 17.793 -24.537 1.00 9.07 366 ALA A CA 1
ATOM 1424 C C . ALA A 1 93 ? -30.664 17.887 -23.107 1.00 9.33 366 ALA A C 1
ATOM 1425 O O . ALA A 1 93 ? -29.476 17.749 -22.876 1.00 8.98 366 ALA A O 1
ATOM 1432 N N . GLU A 1 94 ? -31.555 18.107 -22.155 1.00 9.44 367 GLU A N 1
ATOM 1433 C CA . GLU A 1 94 ? -31.183 18.184 -20.748 1.00 10.78 367 GLU A CA 1
ATOM 1434 C C . GLU A 1 94 ? -30.632 16.855 -20.255 1.00 9.90 367 GLU A C 1
ATOM 1435 O O . GLU A 1 94 ? -29.614 16.826 -19.563 1.00 10.47 367 GLU A O 1
ATOM 1447 N N . SER A 1 95 ? -31.285 15.759 -20.632 1.00 10.59 368 SER A N 1
ATOM 1448 C CA . SER A 1 95 ? -30.830 14.425 -20.239 1.00 9.08 368 SER A CA 1
ATOM 1449 C C . SER A 1 95 ? -29.435 14.156 -20.792 1.00 8.37 368 SER A C 1
ATOM 1450 O O . SER A 1 95 ? -28.523 13.743 -20.072 1.00 9.63 368 SER A O 1
ATOM 1458 N N . ILE A 1 96 ? -29.232 14.423 -22.072 1.00 7.65 369 ILE A N 1
ATOM 1459 C CA . ILE A 1 96 ? -27.946 14.181 -22.705 1.00 7.89 369 ILE A CA 1
ATOM 1460 C C . ILE A 1 96 ? -26.856 15.049 -22.058 1.00 9.71 369 ILE A C 1
ATOM 1461 O O . ILE A 1 96 ? -25.761 14.562 -21.762 1.00 9.59 369 ILE A O 1
ATOM 1477 N N . ASN A 1 97 ? -27.140 16.321 -21.805 1.00 9.03 370 ASN A N 1
ATOM 1478 C CA . ASN A 1 97 ? -26.138 17.193 -21.204 1.00 10.84 370 ASN A CA 1
ATOM 1479 C C . ASN A 1 97 ? -25.748 16.683 -19.820 1.00 12.50 370 ASN A C 1
ATOM 1480 O O . ASN A 1 97 ? -24.571 16.716 -19.426 1.00 12.44 370 ASN A O 1
ATOM 1491 N N . LYS A 1 98 ? -26.734 16.229 -19.064 1.00 11.75 371 LYS A N 1
ATOM 1492 C CA . LYS A 1 98 ? -26.475 15.634 -17.763 1.00 13.20 371 LYS A CA 1
ATOM 1493 C C . LYS A 1 98 ? -25.548 14.432 -17.938 1.00 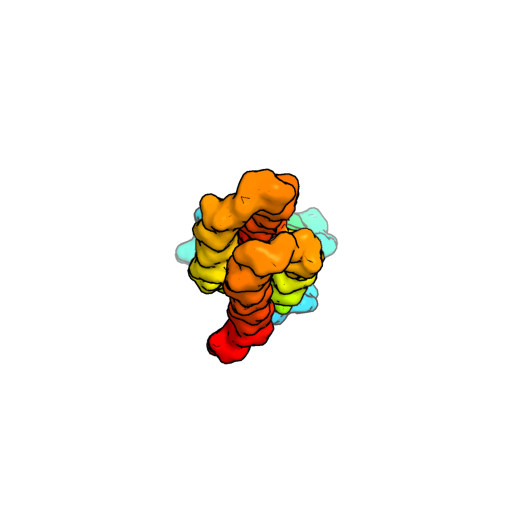12.66 371 LYS A C 1
ATOM 1494 O O . LYS A 1 98 ? -24.614 14.233 -17.150 1.00 13.43 371 LYS A O 1
ATOM 1513 N N . ASP A 1 99 ? -25.725 13.671 -19.011 1.00 9.95 372 ASP A N 1
ATOM 1514 C CA . ASP A 1 99 ? -24.971 12.449 -19.174 1.00 8.34 372 ASP A CA 1
ATOM 1515 C C . ASP A 1 99 ? -23.550 12.737 -19.677 1.00 9.03 372 ASP A C 1
ATOM 1516 O O . ASP A 1 99 ? -22.608 12.027 -19.339 1.00 9.38 372 ASP A O 1
ATOM 1525 N N . ILE A 1 100 ? -23.382 13.821 -20.429 1.00 9.47 373 ILE A N 1
ATOM 1526 C CA . ILE A 1 100 ? -22.049 14.294 -20.768 1.00 9.62 373 ILE A CA 1
ATOM 1527 C C . ILE A 1 100 ? -21.308 14.686 -19.487 1.00 10.82 373 ILE A C 1
ATOM 1528 O O . ILE A 1 100 ? -20.129 14.365 -19.306 1.00 10.55 373 ILE A O 1
ATOM 1544 N N . GLU A 1 101 ? -21.990 15.381 -18.582 1.00 10.55 374 GLU A N 1
ATOM 1545 C CA . GLU A 1 101 ? -21.374 15.759 -17.312 1.00 11.45 374 GLU A CA 1
ATOM 1546 C C . GLU A 1 101 ? -20.961 14.514 -16.527 1.00 11.29 374 GLU A C 1
ATOM 1547 O O . GLU A 1 101 ? -19.923 14.501 -15.869 1.00 11.85 374 GLU A O 1
ATOM 1559 N N . GLU A 1 102 ? -21.774 13.466 -16.591 1.00 10.66 375 GLU A N 1
ATOM 1560 C CA . GLU A 1 102 ? -21.435 12.205 -15.938 1.00 11.62 375 GLU A CA 1
ATOM 1561 C C . GLU A 1 102 ? -20.177 11.600 -16.564 1.00 10.73 375 GLU A C 1
ATOM 1562 O O . GLU A 1 102 ? -19.307 11.081 -15.854 1.00 11.76 375 GLU A O 1
ATOM 1574 N N . CYS A 1 103 ? -20.066 11.655 -17.886 1.00 9.67 376 CYS A N 1
ATOM 1575 C CA . CYS A 1 103 ? -18.865 11.164 -18.560 1.00 9.32 376 CYS A CA 1
ATOM 1576 C C . CYS A 1 103 ? -17.647 11.934 -18.058 1.00 11.08 376 CYS A C 1
ATOM 1577 O O . CYS A 1 103 ? -16.607 11.350 -17.729 1.00 11.01 376 CYS A O 1
ATOM 1585 N N . ASN A 1 104 ? -17.773 13.250 -17.991 1.00 10.90 377 ASN A N 1
ATOM 1586 C CA . ASN A 1 104 ? -16.680 14.086 -17.528 1.00 11.11 377 ASN A CA 1
ATOM 1587 C C . ASN A 1 104 ? -16.293 13.724 -16.100 1.00 9.30 377 ASN A C 1
ATOM 1588 O O . ASN A 1 104 ? -15.102 13.654 -15.766 1.00 11.63 377 ASN A O 1
ATOM 1599 N N . ALA A 1 105 ? -17.290 13.497 -15.254 1.00 10.45 378 ALA A N 1
ATOM 1600 C CA . ALA A 1 105 ? -17.054 13.146 -13.864 1.00 11.73 378 ALA A CA 1
ATOM 1601 C C . ALA A 1 105 ? -16.377 11.775 -13.704 1.00 10.20 378 ALA A C 1
ATOM 1602 O O . ALA A 1 105 ? -15.547 11.584 -12.821 1.00 10.84 378 ALA A O 1
ATOM 1609 N N . ILE A 1 106 ? -16.730 10.818 -14.550 1.00 10.48 379 ILE A N 1
ATOM 1610 C CA . ILE A 1 106 ? -16.068 9.521 -14.510 1.00 10.31 379 ILE A CA 1
ATOM 1611 C C . ILE A 1 106 ? -14.586 9.664 -14.852 1.00 10.33 379 ILE A C 1
ATOM 1612 O O . ILE A 1 106 ? -13.698 9.135 -14.169 1.00 10.99 379 ILE A O 1
ATOM 1628 N N . ILE A 1 107 ? -14.314 10.408 -15.909 1.00 10.80 380 ILE A N 1
ATOM 1629 C CA . ILE A 1 107 ? -12.942 10.658 -16.322 1.00 11.71 380 ILE A CA 1
ATOM 1630 C C . ILE A 1 107 ? -12.161 11.373 -15.210 1.00 11.33 380 ILE A C 1
ATOM 1631 O O . ILE A 1 107 ? -11.052 10.990 -14.866 1.00 11.39 380 ILE A O 1
ATOM 1647 N N . GLU A 1 108 ? -12.773 12.399 -14.631 1.00 11.15 381 GLU A N 1
ATOM 1648 C CA . GLU A 1 108 ? -12.194 13.121 -13.509 1.00 11.46 381 GLU A CA 1
ATOM 1649 C C . GLU A 1 108 ? -11.821 12.171 -12.358 1.00 11.94 381 GLU A C 1
ATOM 1650 O O . GLU A 1 108 ? -10.742 12.248 -11.790 1.00 12.63 381 GLU A O 1
ATOM 1662 N N . GLN A 1 109 ? -12.739 11.277 -12.023 1.00 11.81 382 GLN A N 1
ATOM 1663 C CA . GLN A 1 109 ? -12.532 10.299 -10.969 1.00 12.92 382 GLN A CA 1
ATOM 1664 C C . GLN A 1 109 ? -11.315 9.405 -11.232 1.00 12.91 382 GLN A C 1
ATOM 1665 O O . GLN A 1 109 ? -10.543 9.120 -10.322 1.00 14.64 382 GLN A O 1
ATOM 1679 N N . PHE A 1 110 ? -11.174 8.939 -12.469 1.00 12.48 383 PHE A N 1
ATOM 1680 C CA . PHE A 1 110 ? -10.012 8.133 -12.840 1.00 13.12 383 PHE A CA 1
ATOM 1681 C C . PHE A 1 110 ? -8.730 8.965 -12.853 1.00 14.66 383 PHE A C 1
ATOM 1682 O O . PHE A 1 110 ? -7.679 8.471 -12.495 1.00 16.90 383 PHE A O 1
ATOM 1699 N N . ILE A 1 111 ? -8.801 10.222 -13.263 1.00 12.97 384 ILE A N 1
ATOM 1700 C CA . ILE A 1 111 ? -7.638 11.098 -13.160 1.00 13.64 384 ILE A CA 1
ATOM 1701 C C . ILE A 1 111 ? -7.242 11.267 -11.691 1.00 15.43 384 ILE A C 1
ATOM 1702 O O . ILE A 1 111 ? -6.054 11.193 -11.347 1.00 15.69 384 ILE A O 1
ATOM 1718 N N . ASP A 1 112 ? -8.244 11.476 -10.834 1.00 14.74 385 ASP A N 1
ATOM 1719 C CA . ASP A 1 112 ? -8.047 11.625 -9.402 1.00 16.72 385 ASP A CA 1
ATOM 1720 C C . ASP A 1 112 ? -7.339 10.432 -8.742 1.00 20.70 385 ASP A C 1
ATOM 1721 O O . ASP A 1 112 ? -6.480 10.656 -7.890 1.00 20.63 385 ASP A O 1
ATOM 1730 N N . TYR A 1 113 ? -7.692 9.182 -9.077 1.00 18.10 386 TYR A N 1
ATOM 1731 C CA . TYR A 1 113 ? -7.008 8.075 -8.376 1.00 21.23 386 TYR A CA 1
ATOM 1732 C C . TYR A 1 113 ? -5.476 8.342 -8.422 1.00 38.20 386 TYR A C 1
ATOM 1733 O O . TYR A 1 113 ? -4.769 7.990 -7.482 1.00 43.54 386 TYR A O 1
ATOM 1751 N N . LEU A 1 114 ? -4.979 8.998 -9.485 1.00 42.85 387 LEU A N 1
ATOM 1752 C CA . LEU A 1 114 ? -3.540 9.348 -9.639 1.00 43.06 387 LEU A CA 1
ATOM 1753 C C . LEU A 1 114 ? -3.467 10.859 -9.699 1.00 38.18 387 LEU A C 1
ATOM 1754 O O . LEU A 1 114 ? -2.385 11.441 -9.707 1.00 44.89 387 LEU A O 1
ATOM 1770 N N . SER B 1 5 ? 27.175 -7.350 12.430 1.00 42.96 278 SER B N 1
ATOM 1771 C CA . SER B 1 5 ? 26.898 -7.751 13.804 1.00 49.78 278 SER B CA 1
ATOM 1772 C C . SER B 1 5 ? 25.708 -8.685 13.760 1.00 45.47 278 SER B C 1
ATOM 1773 O O . SER B 1 5 ? 24.919 -8.770 14.703 1.00 48.26 278 SER B O 1
ATOM 1780 N N . THR B 1 6 ? 25.595 -9.395 12.649 1.00 42.51 279 THR B N 1
ATOM 1781 C CA . THR B 1 6 ? 24.325 -9.946 12.243 1.00 47.55 279 THR B CA 1
ATOM 1782 C C . THR B 1 6 ? 23.253 -8.873 12.356 1.00 37.81 279 THR B C 1
ATOM 1783 O O . THR B 1 6 ? 22.115 -9.159 12.732 1.00 52.80 279 THR B O 1
ATOM 1794 N N . ILE B 1 7 ? 23.623 -7.627 12.050 1.00 43.57 280 ILE B N 1
ATOM 1795 C CA . ILE B 1 7 ? 22.646 -6.731 11.440 1.00 26.25 280 ILE B CA 1
ATOM 1796 C C . ILE B 1 7 ? 22.970 -6.574 9.962 1.00 17.85 280 ILE B C 1
ATOM 1797 O O . ILE B 1 7 ? 22.085 -6.296 9.181 1.00 19.02 280 ILE B O 1
ATOM 1813 N N . THR B 1 8 ? 24.227 -6.746 9.568 1.00 18.88 281 THR B N 1
ATOM 1814 C CA . THR B 1 8 ? 24.607 -6.471 8.181 1.00 23.67 281 THR B CA 1
ATOM 1815 C C . THR B 1 8 ? 23.876 -7.386 7.191 1.00 17.07 281 THR B C 1
ATOM 1816 O O . THR B 1 8 ? 23.280 -6.922 6.225 1.00 17.89 281 THR B O 1
ATOM 1827 N N . ARG B 1 9 ? 23.918 -8.688 7.440 1.00 19.12 282 ARG B N 1
ATOM 1828 C CA . ARG B 1 9 ? 23.348 -9.655 6.510 1.00 17.93 282 ARG B CA 1
ATOM 1829 C C . ARG B 1 9 ? 21.837 -9.454 6.341 1.00 15.51 282 ARG B C 1
ATOM 1830 O O . ARG B 1 9 ? 21.330 -9.417 5.224 1.00 13.97 282 ARG B O 1
ATOM 1851 N N . PRO B 1 10 ? 21.091 -9.326 7.446 1.00 14.94 283 PRO B N 1
ATOM 1852 C CA . PRO B 1 10 ? 19.652 -9.120 7.249 1.00 15.84 283 PRO B CA 1
ATOM 1853 C C . PRO B 1 10 ? 19.326 -7.810 6.542 1.00 13.53 283 PRO B C 1
ATOM 1854 O O . PRO B 1 10 ? 18.341 -7.742 5.816 1.00 13.61 283 PRO B O 1
ATOM 1865 N N . ILE B 1 11 ? 20.145 -6.783 6.752 1.00 13.86 284 ILE B N 1
ATOM 1866 C CA . ILE B 1 11 ? 19.934 -5.514 6.073 1.00 13.21 284 ILE B CA 1
ATOM 1867 C C . ILE B 1 11 ? 20.180 -5.641 4.578 1.00 13.74 284 ILE B C 1
ATOM 1868 O O . ILE B 1 11 ? 19.399 -5.131 3.772 1.00 13.12 284 ILE B O 1
ATOM 1884 N N . ILE B 1 12 ? 21.242 -6.328 4.195 1.00 13.32 285 ILE B N 1
ATOM 1885 C CA . ILE B 1 12 ? 21.515 -6.526 2.781 1.00 14.41 285 ILE B CA 1
ATOM 1886 C C . ILE B 1 12 ? 20.420 -7.373 2.145 1.00 14.94 285 ILE B C 1
ATOM 1887 O O . ILE B 1 12 ? 20.019 -7.121 1.026 1.00 14.09 285 ILE B O 1
ATOM 1903 N N . GLU B 1 13 ? 19.908 -8.363 2.867 1.00 13.48 286 GLU B N 1
ATOM 1904 C CA . GLU B 1 13 ? 18.808 -9.182 2.357 1.00 13.89 286 GLU B CA 1
ATOM 1905 C C . GLU B 1 13 ? 17.575 -8.328 2.084 1.00 11.93 286 GLU B C 1
ATOM 1906 O O . GLU B 1 13 ? 16.920 -8.434 1.035 1.00 10.56 286 GLU B O 1
ATOM 1918 N N . LEU B 1 14 ? 17.267 -7.450 3.023 1.00 11.26 287 LEU B N 1
ATOM 1919 C CA . LEU B 1 14 ? 16.122 -6.584 2.886 1.00 11.15 287 LEU B CA 1
ATOM 1920 C C . LEU B 1 14 ? 16.317 -5.617 1.713 1.00 10.00 287 LEU B C 1
ATOM 1921 O O . LEU B 1 14 ? 15.396 -5.376 0.928 1.00 11.81 287 LEU B O 1
ATOM 1937 N N . SER B 1 15 ? 17.518 -5.087 1.556 1.00 10.14 288 SER B N 1
ATOM 1938 C CA . SER B 1 15 ? 17.795 -4.151 0.490 1.00 11.22 288 SER B CA 1
ATOM 1939 C C . SER B 1 15 ? 17.726 -4.848 -0.883 1.00 11.24 288 SER B C 1
ATOM 1940 O O . SER B 1 15 ? 17.181 -4.296 -1.842 1.00 10.98 288 SER B O 1
ATOM 1948 N N . ASN B 1 16 ? 18.232 -6.070 -0.953 1.00 10.54 289 ASN B N 1
ATOM 1949 C CA . ASN B 1 16 ? 18.226 -6.851 -2.180 1.00 12.65 289 ASN B CA 1
ATOM 1950 C C . ASN B 1 16 ? 16.788 -7.117 -2.607 1.00 10.86 289 ASN B C 1
ATOM 1951 O O . ASN B 1 16 ? 16.441 -7.057 -3.794 1.00 11.81 289 ASN B O 1
ATOM 1962 N N . THR B 1 17 ? 15.943 -7.433 -1.639 1.00 10.06 290 THR B N 1
ATOM 1963 C CA . THR B 1 17 ? 14.543 -7.695 -1.953 1.00 10.90 290 THR B CA 1
ATOM 1964 C C . THR B 1 17 ? 13.845 -6.429 -2.402 1.00 10.80 290 THR B C 1
ATOM 1965 O O . THR B 1 17 ? 13.075 -6.455 -3.359 1.00 10.20 290 THR B O 1
ATOM 1976 N N . ALA B 1 18 ? 14.136 -5.315 -1.741 1.00 8.93 291 ALA B N 1
ATOM 1977 C CA . ALA B 1 18 ? 13.584 -4.044 -2.136 1.00 9.46 291 ALA B CA 1
ATOM 1978 C C . ALA B 1 18 ? 13.977 -3.750 -3.587 1.00 9.11 291 ALA B C 1
ATOM 1979 O O . ALA B 1 18 ? 13.141 -3.289 -4.354 1.00 9.84 291 ALA B O 1
ATOM 1986 N N . ASP B 1 19 ? 15.223 -4.020 -3.966 1.00 9.49 292 ASP B N 1
ATOM 1987 C CA . ASP B 1 19 ? 15.698 -3.775 -5.319 1.00 10.13 292 ASP B CA 1
ATOM 1988 C C . ASP B 1 19 ? 14.892 -4.631 -6.295 1.00 10.40 292 ASP B C 1
ATOM 1989 O O . ASP B 1 19 ? 14.469 -4.147 -7.331 1.00 12.02 292 ASP B O 1
ATOM 1998 N N . LYS B 1 20 ? 14.701 -5.909 -5.982 1.00 10.71 293 LYS B N 1
ATOM 1999 C CA . LYS B 1 20 ? 13.996 -6.809 -6.895 1.00 12.01 293 LYS B CA 1
ATOM 2000 C C . LYS B 1 20 ? 12.548 -6.369 -7.113 1.00 10.11 293 LYS B C 1
ATOM 2001 O O . LYS B 1 20 ? 12.027 -6.459 -8.226 1.00 10.00 293 LYS B O 1
ATOM 2020 N N . ILE B 1 21 ? 11.905 -5.922 -6.043 1.00 7.78 294 ILE B N 1
ATOM 2021 C CA . ILE B 1 21 ? 10.549 -5.405 -6.106 1.00 8.53 294 ILE B CA 1
ATOM 2022 C C . ILE B 1 21 ? 10.491 -4.148 -6.974 1.00 8.78 294 ILE B C 1
ATOM 2023 O O . ILE B 1 21 ? 9.651 -4.036 -7.851 1.00 9.46 294 ILE B O 1
ATOM 2039 N N . ALA B 1 22 ? 11.400 -3.213 -6.737 1.00 10.50 295 ALA B N 1
ATOM 2040 C CA . ALA B 1 22 ? 11.434 -1.985 -7.518 1.00 9.83 295 ALA B CA 1
ATOM 2041 C C . ALA B 1 22 ? 11.597 -2.277 -8.994 1.00 12.69 295 ALA B C 1
ATOM 2042 O O . ALA B 1 22 ? 11.118 -1.512 -9.828 1.00 12.14 295 ALA B O 1
ATOM 2049 N N . GLU B 1 23 ? 12.283 -3.373 -9.303 1.00 10.75 296 GLU B N 1
ATOM 2050 C CA . GLU B 1 23 ? 12.585 -3.742 -10.677 1.00 13.12 296 GLU B CA 1
ATOM 2051 C C . GLU B 1 23 ? 11.437 -4.508 -11.338 1.00 10.60 296 GLU B C 1
ATOM 2052 O O . GLU B 1 23 ? 11.492 -4.786 -12.534 1.00 15.03 296 GLU B O 1
ATOM 2064 N N . GLY B 1 24 ? 10.410 -4.859 -10.568 1.00 10.98 297 GLY B N 1
ATOM 2065 C CA . GLY B 1 24 ? 9.217 -5.459 -11.145 1.00 11.36 297 GLY B CA 1
ATOM 2066 C C . GLY B 1 24 ? 8.704 -6.727 -10.486 1.00 9.60 297 GLY B C 1
ATOM 2067 O O . GLY B 1 24 ? 7.607 -7.176 -10.821 1.00 12.53 297 GLY B O 1
ATOM 2071 N N . ASN B 1 25 ? 9.477 -7.311 -9.571 1.00 10.99 298 ASN B N 1
ATOM 2072 C CA . ASN B 1 25 ? 9.070 -8.561 -8.919 1.00 11.43 298 ASN B CA 1
ATOM 2073 C C . ASN B 1 25 ? 8.177 -8.242 -7.726 1.00 11.66 298 ASN B C 1
ATOM 2074 O O . ASN B 1 25 ? 8.610 -8.301 -6.563 1.00 11.01 298 ASN B O 1
ATOM 2085 N N . LEU B 1 26 ? 6.944 -7.846 -8.017 1.00 11.31 299 LEU B N 1
ATOM 2086 C CA . LEU B 1 26 ? 6.074 -7.283 -6.991 1.00 12.59 299 LEU B CA 1
ATOM 2087 C C . LEU B 1 26 ? 5.544 -8.309 -6.000 1.00 14.78 299 LEU B C 1
ATOM 2088 O O . LEU B 1 26 ? 5.011 -7.932 -4.957 1.00 15.25 299 LEU B O 1
ATOM 2104 N N . GLU B 1 27 ? 5.693 -9.594 -6.310 1.00 12.78 300 GLU B N 1
ATOM 2105 C CA . GLU B 1 27 ? 5.226 -10.646 -5.420 1.00 14.43 300 GLU B CA 1
ATOM 2106 C C . GLU B 1 27 ? 6.335 -11.189 -4.533 1.00 14.49 300 GLU B C 1
ATOM 2107 O O . GLU B 1 27 ? 6.104 -12.114 -3.760 1.00 16.42 300 GLU B O 1
ATOM 2119 N N . ALA B 1 28 ? 7.535 -10.638 -4.641 1.00 12.96 301 ALA B N 1
ATOM 2120 C CA . ALA B 1 28 ? 8.642 -11.145 -3.840 1.00 12.14 301 ALA B CA 1
ATOM 2121 C C . ALA B 1 28 ? 8.293 -10.983 -2.376 1.00 13.54 301 ALA B C 1
ATOM 2122 O O . ALA B 1 28 ? 7.673 -9.995 -1.978 1.00 14.97 301 ALA B O 1
ATOM 2129 N N . GLU B 1 29 ? 8.705 -11.958 -1.574 1.00 13.00 302 GLU B N 1
ATOM 2130 C CA . GLU B 1 29 ? 8.466 -11.922 -0.142 1.00 11.42 302 GLU B CA 1
ATOM 2131 C C . GLU B 1 29 ? 9.476 -11.017 0.540 1.00 10.62 302 GLU B C 1
ATOM 2132 O O . GLU B 1 29 ? 10.675 -11.193 0.383 1.00 12.65 302 GLU B O 1
ATOM 2144 N N . VAL B 1 30 ? 8.994 -10.047 1.314 1.00 10.93 303 VAL B N 1
ATOM 2145 C CA . VAL B 1 30 ? 9.870 -9.157 2.046 1.00 10.12 303 VAL B CA 1
ATOM 2146 C C . VAL B 1 30 ? 10.301 -9.862 3.326 1.00 10.55 303 VAL B C 1
ATOM 2147 O O . VAL B 1 30 ? 9.457 -10.249 4.144 1.00 10.39 303 VAL B O 1
ATOM 2160 N N . PRO B 1 31 ? 11.616 -10.067 3.492 1.00 10.17 304 PRO B N 1
ATOM 2161 C CA . PRO B 1 31 ? 12.106 -10.811 4.652 1.00 9.92 304 PRO B CA 1
ATOM 2162 C C . PRO B 1 31 ? 12.137 -9.964 5.911 1.00 10.47 304 PRO B C 1
ATOM 2163 O O . PRO B 1 31 ? 12.100 -8.745 5.839 1.00 11.61 304 PRO B O 1
ATOM 2174 N N . HIS B 1 32 ? 12.182 -10.633 7.053 1.00 9.43 305 HIS B N 1
ATOM 2175 C CA . HIS B 1 32 ? 12.480 -10.010 8.344 1.00 10.05 305 HIS B CA 1
ATOM 2176 C C . HIS B 1 32 ? 11.366 -9.166 8.935 1.00 10.15 305 HIS B C 1
ATOM 2177 O O . HIS B 1 32 ? 11.605 -8.413 9.863 1.00 11.16 305 HIS B O 1
ATOM 2192 N N . GLN B 1 33 ? 10.145 -9.355 8.442 1.00 10.24 306 GLN B N 1
ATOM 2193 C CA . GLN B 1 33 ? 9.008 -8.646 9.012 1.00 13.25 306 GLN B CA 1
ATOM 2194 C C . GLN B 1 33 ? 8.711 -9.092 10.441 1.00 11.59 306 GLN B C 1
ATOM 2195 O O . GLN B 1 33 ? 8.077 -8.366 11.200 1.00 14.34 306 GLN B O 1
ATOM 2209 N N . ASN B 1 34 ? 9.169 -10.288 10.820 1.00 11.63 307 ASN B N 1
ATOM 2210 C CA . ASN B 1 34 ? 8.958 -10.800 12.161 1.00 14.87 307 ASN B CA 1
ATOM 2211 C C . ASN B 1 34 ? 10.168 -10.621 13.096 1.00 16.46 307 ASN B C 1
ATOM 2212 O O . ASN B 1 34 ? 10.159 -11.150 14.203 1.00 17.17 307 ASN B O 1
ATOM 2223 N N . ARG B 1 35 ? 11.202 -9.892 12.662 1.00 14.69 308 ARG B N 1
ATOM 2224 C CA . ARG B 1 35 ? 12.270 -9.471 13.584 1.00 13.68 308 ARG B CA 1
ATOM 2225 C C . ARG B 1 35 ? 11.677 -8.568 14.653 1.00 15.59 308 ARG B C 1
ATOM 2226 O O . ARG B 1 35 ? 10.798 -7.739 14.365 1.00 19.30 308 ARG B O 1
ATOM 2247 N N . ALA B 1 36 ? 12.186 -8.683 15.870 1.00 17.74 309 ALA B N 1
ATOM 2248 C CA . ALA B 1 36 ? 11.625 -7.959 16.996 1.00 20.73 309 ALA B CA 1
ATOM 2249 C C . ALA B 1 36 ? 12.207 -6.546 17.126 1.00 22.86 309 ALA B C 1
ATOM 2250 O O . ALA B 1 36 ? 11.689 -5.709 17.877 1.00 27.13 309 ALA B O 1
ATOM 2257 N N . ASP B 1 37 ? 13.284 -6.286 16.398 1.00 21.35 310 ASP B N 1
ATOM 2258 C CA . ASP B 1 37 ? 13.973 -5.011 16.529 1.00 18.80 310 ASP B CA 1
ATOM 2259 C C . ASP B 1 37 ? 13.614 -4.071 15.392 1.00 18.05 310 ASP B C 1
ATOM 2260 O O . ASP B 1 37 ? 12.623 -4.275 14.686 1.00 17.11 310 ASP B O 1
ATOM 2269 N N . GLU B 1 38 ? 14.411 -3.022 15.222 1.00 19.01 311 GLU B N 1
ATOM 2270 C CA . GLU B 1 38 ? 14.079 -1.967 14.286 1.00 16.61 311 GLU B CA 1
ATOM 2271 C C . GLU B 1 38 ? 14.173 -2.441 12.849 1.00 15.05 311 GLU B C 1
ATOM 2272 O O . GLU B 1 38 ? 13.594 -1.831 11.966 1.00 14.43 311 GLU B O 1
ATOM 2284 N N . ILE B 1 39 ? 14.886 -3.524 12.593 1.00 14.00 312 ILE B N 1
ATOM 2285 C CA . ILE B 1 39 ? 14.934 -4.015 11.223 1.00 17.21 312 ILE B CA 1
ATOM 2286 C C . ILE B 1 39 ? 13.591 -4.627 10.838 1.00 14.34 312 ILE B C 1
ATOM 2287 O O . ILE B 1 39 ? 13.184 -4.544 9.684 1.00 13.64 312 ILE B O 1
ATOM 2303 N N . GLY B 1 40 ? 12.891 -5.188 11.815 1.00 13.73 313 GLY B N 1
ATOM 2304 C CA . GLY B 1 40 ? 11.534 -5.660 11.613 1.00 12.99 313 GLY B CA 1
ATOM 2305 C C . GLY B 1 40 ? 10.590 -4.516 11.273 1.00 10.38 313 GLY B C 1
ATOM 2306 O O . GLY B 1 40 ? 9.744 -4.634 10.393 1.00 10.17 313 GLY B O 1
ATOM 2310 N N . ILE B 1 41 ? 10.735 -3.404 11.969 1.00 11.13 314 ILE B N 1
ATOM 2311 C CA . ILE B 1 41 ? 9.964 -2.192 11.687 1.00 10.75 314 ILE B CA 1
ATOM 2312 C C . ILE B 1 41 ? 10.210 -1.742 10.251 1.00 9.10 314 ILE B C 1
ATOM 2313 O O . ILE B 1 41 ? 9.274 -1.492 9.483 1.00 10.47 314 ILE B O 1
ATOM 2329 N N . LEU B 1 42 ? 11.473 -1.685 9.843 1.00 9.82 315 LEU B N 1
ATOM 2330 C CA . LEU B 1 42 ? 11.787 -1.268 8.487 1.00 9.65 315 LEU B CA 1
ATOM 2331 C C . LEU B 1 42 ? 11.244 -2.271 7.476 1.00 9.73 315 LEU B C 1
ATOM 2332 O O . LEU B 1 42 ? 10.723 -1.890 6.443 1.00 9.89 315 LEU B O 1
ATOM 2348 N N . ALA B 1 43 ? 11.311 -3.557 7.799 1.00 9.15 316 ALA B N 1
ATOM 2349 C CA . ALA B 1 43 ? 10.851 -4.575 6.862 1.00 9.42 316 ALA B CA 1
ATOM 2350 C C . ALA B 1 43 ? 9.350 -4.434 6.639 1.00 8.14 316 ALA B C 1
ATOM 2351 O O . ALA B 1 43 ? 8.881 -4.569 5.519 1.00 8.02 316 ALA B O 1
ATOM 2358 N N . LYS B 1 44 ? 8.598 -4.169 7.698 1.00 8.64 317 LYS B N 1
ATOM 2359 C CA . LYS B 1 44 ? 7.171 -3.936 7.554 1.00 9.45 317 LYS B CA 1
ATOM 2360 C C . LYS B 1 44 ? 6.906 -2.716 6.679 1.00 9.09 317 LYS B C 1
ATOM 2361 O O . LYS B 1 44 ? 5.957 -2.704 5.896 1.00 9.65 317 LYS B O 1
ATOM 2380 N N . SER B 1 45 ? 7.722 -1.680 6.816 1.00 8.26 318 SER B N 1
ATOM 2381 C CA . SER B 1 45 ? 7.551 -0.500 5.968 1.00 8.57 318 SER B CA 1
ATOM 2382 C C . SER B 1 45 ? 7.821 -0.805 4.502 1.00 9.59 318 SER B C 1
ATOM 2383 O O . SER B 1 45 ? 7.137 -0.275 3.610 1.00 10.37 318 SER B O 1
ATOM 2391 N N . ILE B 1 46 ? 8.805 -1.658 4.234 1.00 9.01 319 ILE B N 1
ATOM 2392 C CA . ILE B 1 46 ? 9.116 -2.053 2.870 1.00 8.40 319 ILE B CA 1
ATOM 2393 C C . ILE B 1 46 ? 7.977 -2.891 2.304 1.00 8.84 319 ILE B C 1
ATOM 2394 O O . ILE B 1 46 ? 7.648 -2.768 1.124 1.00 9.32 319 ILE B O 1
ATOM 2410 N N . GLU B 1 47 ? 7.351 -3.712 3.144 1.00 7.36 320 GLU B N 1
ATOM 2411 C CA . GLU B 1 47 ? 6.185 -4.471 2.734 1.00 8.88 320 GLU B CA 1
ATOM 2412 C C . GLU B 1 47 ? 5.037 -3.529 2.388 1.00 9.10 320 GLU B C 1
ATOM 2413 O O . GLU B 1 47 ? 4.317 -3.789 1.428 1.00 10.60 320 GLU B O 1
ATOM 2425 N N . ARG B 1 48 ? 4.865 -2.434 3.131 1.00 9.41 321 ARG B N 1
ATOM 2426 C CA . ARG B 1 48 ? 3.866 -1.437 2.748 1.00 10.04 321 ARG B CA 1
ATOM 2427 C C . ARG B 1 48 ? 4.165 -0.843 1.376 1.00 10.40 321 ARG B C 1
ATOM 2428 O O . ARG B 1 48 ? 3.246 -0.637 0.579 1.00 11.45 321 ARG B O 1
ATOM 2449 N N . LEU B 1 49 ? 5.426 -0.536 1.101 1.00 9.41 322 LEU B N 1
ATOM 2450 C CA . LEU B 1 49 ? 5.810 -0.050 -0.214 1.00 10.16 322 LEU B CA 1
ATOM 2451 C C . LEU B 1 49 ? 5.501 -1.074 -1.297 1.00 10.93 322 LEU B C 1
ATOM 2452 O O . LEU B 1 49 ? 4.992 -0.719 -2.359 1.00 10.67 322 LEU B O 1
ATOM 2468 N N . ARG B 1 50 ? 5.797 -2.349 -1.041 1.00 8.48 323 ARG B N 1
ATOM 2469 C CA . ARG B 1 50 ? 5.515 -3.401 -2.015 1.00 8.88 323 ARG B CA 1
ATOM 2470 C C . ARG B 1 50 ? 4.024 -3.440 -2.314 1.00 10.79 323 ARG B C 1
ATOM 2471 O O . ARG B 1 50 ? 3.620 -3.529 -3.476 1.00 10.93 323 ARG B O 1
ATOM 2492 N N . ARG B 1 51 ? 3.208 -3.375 -1.270 1.00 11.19 324 ARG B N 1
ATOM 2493 C CA . ARG B 1 51 ? 1.754 -3.436 -1.425 1.00 11.15 324 ARG B CA 1
ATOM 2494 C C . ARG B 1 51 ? 1.221 -2.252 -2.232 1.00 14.13 324 ARG B C 1
ATOM 2495 O O . ARG B 1 51 ? 0.316 -2.401 -3.050 1.00 13.84 324 ARG B O 1
ATOM 2516 N N . SER B 1 52 ? 1.791 -1.073 -2.013 1.00 11.78 325 SER B N 1
ATOM 2517 C CA . SER B 1 52 ? 1.402 0.101 -2.785 1.00 12.13 325 SER B CA 1
ATOM 2518 C C . SER B 1 52 ? 1.810 -0.018 -4.251 1.00 13.25 325 SER B C 1
ATOM 2519 O O . SER B 1 52 ? 1.059 0.372 -5.135 1.00 14.53 325 SER B O 1
ATOM 2527 N N . LEU B 1 53 ? 2.990 -0.556 -4.516 1.00 11.63 326 LEU B N 1
ATOM 2528 C CA . LEU B 1 53 ? 3.454 -0.738 -5.881 1.00 13.43 326 LEU B CA 1
ATOM 2529 C C . LEU B 1 53 ? 2.557 -1.733 -6.605 1.00 13.19 326 LEU B C 1
ATOM 2530 O O . LEU B 1 53 ? 2.160 -1.514 -7.739 1.00 13.83 326 LEU B O 1
ATOM 2546 N N . LYS B 1 54 ? 2.207 -2.815 -5.925 1.00 13.39 327 LYS B N 1
ATOM 2547 C CA . LYS B 1 54 ? 1.387 -3.854 -6.520 1.00 16.30 327 LYS B CA 1
ATOM 2548 C C . LYS B 1 54 ? -0.014 -3.327 -6.790 1.00 15.29 327 LYS B C 1
ATOM 2549 O O . LYS B 1 54 ? -0.637 -3.717 -7.770 1.00 17.60 327 LYS B O 1
ATOM 2568 N N . GLN B 1 55 ? -0.495 -2.432 -5.931 1.00 16.47 328 GLN B N 1
ATOM 2569 C CA . GLN B 1 55 ? -1.795 -1.811 -6.133 1.00 21.51 328 GLN B CA 1
ATOM 2570 C C . GLN B 1 55 ? -1.801 -0.894 -7.348 1.00 18.52 328 GLN B C 1
ATOM 2571 O O . GLN B 1 55 ? -2.733 -0.944 -8.158 1.00 20.38 328 GLN B O 1
ATOM 2585 N N . LEU B 1 56 ? -0.774 -0.055 -7.481 1.00 16.03 329 LEU B N 1
ATOM 2586 C CA . LEU B 1 56 ? -0.689 0.851 -8.627 1.00 19.93 329 LEU B CA 1
ATOM 2587 C C . LEU B 1 56 ? -0.549 0.054 -9.911 1.00 19.06 329 LEU B C 1
ATOM 2588 O O . LEU B 1 56 ? -1.114 0.435 -10.929 1.00 19.11 329 LEU B O 1
ATOM 2604 N N . ALA B 1 57 ? 0.187 -1.056 -9.867 1.00 17.88 330 ALA B N 1
ATOM 2605 C CA . ALA B 1 57 ? 0.395 -1.875 -11.061 1.00 17.74 330 ALA B CA 1
ATOM 2606 C C . ALA B 1 57 ? -0.909 -2.550 -11.474 1.00 20.59 330 ALA B C 1
ATOM 2607 O O . ALA B 1 57 ? -1.308 -2.528 -12.640 1.00 20.25 330 ALA B O 1
ATOM 2614 N N . ASP B 1 58 ? -1.579 -3.141 -10.495 1.00 22.13 331 ASP B N 1
ATOM 2615 C CA . ASP B 1 58 ? -2.803 -3.882 -10.749 1.00 26.68 331 ASP B CA 1
ATOM 2616 C C . ASP B 1 58 ? -3.854 -2.928 -11.273 1.00 28.01 331 ASP B C 1
ATOM 2617 O O . ASP B 1 58 ? -4.654 -3.295 -12.134 1.00 25.77 331 ASP B O 1
ATOM 2626 N N . ASP B 1 59 ? -3.831 -1.694 -10.777 1.00 23.17 332 ASP B N 1
ATOM 2627 C CA . ASP B 1 59 ? -4.778 -0.665 -11.191 1.00 29.22 332 ASP B CA 1
ATOM 2628 C C . ASP B 1 59 ? -4.498 -0.144 -12.598 1.00 31.54 332 ASP B C 1
ATOM 2629 O O . ASP B 1 59 ? -5.423 0.179 -13.346 1.00 25.87 332 ASP B O 1
ATOM 2638 N N . GLY B 1 60 ? -3.221 -0.042 -12.947 1.00 25.66 333 GLY B N 1
ATOM 2639 C CA . GLY B 1 60 ? -2.835 0.393 -14.272 1.00 22.67 333 GLY B CA 1
ATOM 2640 C C . GLY B 1 60 ? -3.297 -0.602 -15.311 1.00 23.78 333 GLY B C 1
ATOM 2641 O O . GLY B 1 60 ? -3.755 -0.230 -16.389 1.00 25.42 333 GLY B O 1
ATOM 2645 N N . THR B 1 61 ? -3.188 -1.884 -14.986 1.00 22.45 334 THR B N 1
ATOM 2646 C CA . THR B 1 61 ? -3.603 -2.912 -15.931 1.00 25.73 334 THR B CA 1
ATOM 2647 C C . THR B 1 61 ? -5.115 -2.937 -16.142 1.00 26.66 334 THR B C 1
ATOM 2648 O O . THR B 1 61 ? -5.573 -3.330 -17.210 1.00 28.75 334 THR B O 1
ATOM 2659 N N . LEU B 1 62 ? -5.887 -2.518 -15.139 1.00 19.08 335 LEU B N 1
ATOM 2660 C CA . LEU B 1 62 ? -7.357 -2.547 -15.223 1.00 21.62 335 LEU B CA 1
ATOM 2661 C C . LEU B 1 62 ? -7.976 -1.210 -15.622 1.00 18.08 335 LEU B C 1
ATOM 2662 O O . LEU B 1 62 ? -9.192 -1.069 -15.683 1.00 16.94 335 LEU B O 1
ATOM 2678 N N . LEU B 1 63 ? -7.139 -0.218 -15.871 1.00 16.04 336 LEU B N 1
ATOM 2679 C CA . LEU B 1 63 ? -7.603 1.142 -16.046 1.00 15.82 336 LEU B CA 1
ATOM 2680 C C . LEU B 1 63 ? -8.540 1.292 -17.243 1.00 12.93 336 LEU B C 1
ATOM 2681 O O . LEU B 1 63 ? -9.627 1.840 -17.111 1.00 13.76 336 LEU B O 1
ATOM 2697 N N . MET B 1 64 ? -8.138 0.789 -18.403 1.00 14.01 337 MET B N 1
ATOM 2698 C CA . MET B 1 64 ? -8.971 0.940 -19.591 1.00 14.91 337 MET B CA 1
ATOM 2699 C C . MET B 1 64 ? -10.291 0.188 -19.443 1.00 12.62 337 MET B C 1
ATOM 2700 O O . MET B 1 64 ? -11.342 0.682 -19.840 1.00 13.40 337 MET B O 1
ATOM 2714 N N . ALA B 1 65 ? -10.232 -1.009 -18.877 1.00 13.18 338 ALA B N 1
ATOM 2715 C CA . ALA B 1 65 ? -11.443 -1.787 -18.647 1.00 16.09 338 ALA B CA 1
ATOM 2716 C C . ALA B 1 65 ? -12.390 -1.073 -17.689 1.00 13.40 338 ALA B C 1
ATOM 2717 O O . ALA B 1 65 ? -13.599 -1.097 -17.877 1.00 13.91 338 ALA B O 1
ATOM 2724 N N . GLY B 1 66 ? -11.838 -0.438 -16.661 1.00 12.07 339 GLY B N 1
ATOM 2725 C CA . GLY B 1 66 ? -12.627 0.321 -15.703 1.00 12.82 339 GLY B CA 1
ATOM 2726 C C . GLY B 1 66 ? -13.306 1.538 -16.306 1.00 11.66 339 GLY B C 1
ATOM 2727 O O . GLY B 1 66 ? -14.484 1.786 -16.085 1.00 11.48 339 GLY B O 1
ATOM 2731 N N . VAL B 1 67 ? -12.536 2.327 -17.046 1.00 11.47 340 VAL B N 1
ATOM 2732 C CA . VAL B 1 67 ? -13.029 3.516 -17.723 1.00 12.04 340 VAL B CA 1
ATOM 2733 C C . VAL B 1 67 ? -14.163 3.137 -18.662 1.00 11.05 340 VAL B C 1
ATOM 2734 O O . VAL B 1 67 ? -15.216 3.761 -18.658 1.00 11.92 340 VAL B O 1
ATOM 2747 N N . SER B 1 68 ? -13.926 2.121 -19.477 1.00 12.34 341 SER B N 1
ATOM 2748 C CA . SER B 1 68 ? -14.912 1.675 -20.449 1.00 12.85 341 SER B CA 1
ATOM 2749 C C . SER B 1 68 ? -16.178 1.232 -19.740 1.00 13.14 341 SER B C 1
ATOM 2750 O O . SER B 1 68 ? -17.288 1.619 -20.112 1.00 12.05 341 SER B O 1
ATOM 2758 N N . HIS B 1 69 ? -16.008 0.443 -18.690 1.00 10.16 342 HIS B N 1
ATOM 2759 C CA . HIS B 1 69 ? -17.162 -0.065 -17.964 1.00 11.19 342 HIS B CA 1
ATOM 2760 C C . HIS B 1 69 ? -18.003 1.066 -17.380 1.00 11.64 342 HIS B C 1
ATOM 2761 O O . HIS B 1 69 ? -19.225 1.055 -17.469 1.00 12.22 342 HIS B O 1
ATOM 2776 N N . ASP B 1 70 ? -17.353 2.052 -16.779 1.00 10.07 343 ASP B N 1
ATOM 2777 C CA . ASP B 1 70 ? -18.091 3.115 -16.113 1.00 10.09 343 ASP B CA 1
ATOM 2778 C C . ASP B 1 70 ? -18.725 4.058 -17.133 1.00 9.82 343 ASP B C 1
ATOM 2779 O O . ASP B 1 70 ? -19.872 4.462 -16.975 1.00 12.53 343 ASP B O 1
ATOM 2788 N N . LEU B 1 71 ? -18.030 4.363 -18.218 1.00 9.25 344 LEU B N 1
ATOM 2789 C CA . LEU B 1 71 ? -18.594 5.264 -19.221 1.00 9.24 344 LEU B CA 1
ATOM 2790 C C . LEU B 1 71 ? -19.768 4.612 -19.933 1.00 9.66 344 LEU B C 1
ATOM 2791 O O . LEU B 1 71 ? -20.603 5.319 -20.475 1.00 9.98 344 LEU B O 1
ATOM 2807 N N . ARG B 1 72 ? -19.801 3.287 -20.007 1.00 9.81 345 ARG B N 1
ATOM 2808 C CA . ARG B 1 72 ? -20.897 2.623 -20.695 1.00 9.62 345 ARG B CA 1
ATOM 2809 C C . ARG B 1 72 ? -22.262 3.085 -20.216 1.00 10.23 345 ARG B C 1
ATOM 2810 O O . ARG B 1 72 ? -23.192 3.197 -21.006 1.00 9.67 345 ARG B O 1
ATOM 2831 N N . THR B 1 73 ? -22.401 3.360 -18.930 1.00 9.87 346 THR B N 1
ATOM 2832 C CA . THR B 1 73 ? -23.708 3.706 -18.398 1.00 9.69 346 THR B CA 1
ATOM 2833 C C . THR B 1 73 ? -24.264 5.029 -18.962 1.00 11.05 346 THR B C 1
ATOM 2834 O O . THR B 1 73 ? -25.321 5.016 -19.587 1.00 10.72 346 THR B O 1
ATOM 2845 N N . PRO B 1 74 ? -23.567 6.161 -18.779 1.00 10.81 347 PRO B N 1
ATOM 2846 C CA . PRO B 1 74 ? -24.090 7.385 -19.391 1.00 11.61 347 PRO B CA 1
ATOM 2847 C C . PRO B 1 74 ? -24.091 7.347 -20.921 1.00 9.78 347 PRO B C 1
ATOM 2848 O O . PRO B 1 74 ? -25.009 7.932 -21.512 1.00 10.07 347 PRO B O 1
ATOM 2859 N N . LEU B 1 75 ? -23.126 6.692 -21.557 1.00 8.98 348 LEU B N 1
ATOM 2860 C CA . LEU B 1 75 ? -23.136 6.625 -23.026 1.00 10.24 348 LEU B CA 1
ATOM 2861 C C . LEU B 1 75 ? -24.369 5.870 -23.532 1.00 9.05 348 LEU B C 1
ATOM 2862 O O . LEU B 1 75 ? -24.981 6.259 -24.546 1.00 10.81 348 LEU B O 1
ATOM 2878 N N . THR B 1 76 ? -24.745 4.802 -22.843 1.00 9.21 349 THR B N 1
ATOM 2879 C CA . THR B 1 76 ? -25.924 4.043 -23.218 1.00 9.50 349 THR B CA 1
ATOM 2880 C C . THR B 1 76 ? -27.173 4.901 -23.030 1.00 10.00 349 THR B C 1
ATOM 2881 O O . THR B 1 76 ? -28.109 4.841 -23.828 1.00 11.21 349 THR B O 1
ATOM 2892 N N . ARG B 1 77 ? -27.192 5.712 -21.978 1.00 10.70 350 ARG B N 1
ATOM 2893 C CA . ARG B 1 77 ? -28.341 6.598 -21.763 1.00 10.38 350 ARG B CA 1
ATOM 2894 C C . ARG B 1 77 ? -28.421 7.724 -22.798 1.00 9.93 350 ARG B C 1
ATOM 2895 O O . ARG B 1 77 ? -29.524 8.170 -23.159 1.00 10.84 350 ARG B O 1
ATOM 2916 N N . ILE B 1 78 ? -27.282 8.162 -23.301 1.00 9.71 351 ILE B N 1
ATOM 2917 C CA . ILE B 1 78 ? -27.281 9.122 -24.408 1.00 9.83 351 ILE B CA 1
ATOM 2918 C C . ILE B 1 78 ? -27.884 8.447 -25.637 1.00 10.56 351 ILE B C 1
ATOM 2919 O O . ILE B 1 78 ? -28.728 9.037 -26.335 1.00 10.82 351 ILE B O 1
ATOM 2935 N N . ARG B 1 79 ? -27.501 7.204 -25.904 1.00 9.12 352 ARG B N 1
ATOM 2936 C CA . ARG B 1 79 ? -28.073 6.487 -27.036 1.00 9.91 352 ARG B CA 1
ATOM 2937 C C . ARG B 1 79 ? -29.574 6.351 -26.870 1.00 11.80 352 ARG B C 1
ATOM 2938 O O . ARG B 1 79 ? -30.326 6.558 -27.824 1.00 11.93 352 ARG B O 1
ATOM 2959 N N . LEU B 1 80 ? -30.030 5.996 -25.678 1.00 11.11 353 LEU B N 1
ATOM 2960 C CA . LEU B 1 80 ? -31.449 5.872 -25.412 1.00 12.23 353 LEU B CA 1
ATOM 2961 C C . LEU B 1 80 ? -32.150 7.192 -25.720 1.00 12.21 353 LEU B C 1
ATOM 2962 O O . LEU B 1 80 ? -33.203 7.223 -26.364 1.00 12.09 353 LEU B O 1
ATOM 2978 N N . ALA B 1 81 ? -31.565 8.291 -25.263 1.00 12.63 354 ALA B N 1
ATOM 2979 C CA . ALA B 1 81 ? -32.161 9.593 -25.520 1.00 10.83 354 ALA B CA 1
ATOM 2980 C C . ALA B 1 81 ? -32.276 9.852 -27.027 1.00 11.31 354 ALA B C 1
ATOM 2981 O O . ALA B 1 81 ? -33.300 10.387 -27.483 1.00 11.04 354 ALA B O 1
ATOM 2988 N N . THR B 1 82 ? -31.262 9.485 -27.813 1.00 11.72 355 THR B N 1
ATOM 2989 C CA . THR B 1 82 ? -31.344 9.695 -29.259 1.00 10.31 355 THR B CA 1
ATOM 2990 C C . THR B 1 82 ? -32.486 8.896 -29.871 1.00 11.72 355 THR B C 1
ATOM 2991 O O . THR B 1 82 ? -33.130 9.372 -30.806 1.00 12.16 355 THR B O 1
ATOM 3002 N N . GLU B 1 83 ? -32.740 7.704 -29.341 1.00 11.65 356 GLU B N 1
ATOM 3003 C CA . GLU B 1 83 ? -33.776 6.832 -29.883 1.00 11.87 356 GLU B CA 1
ATOM 3004 C C . GLU B 1 83 ? -35.131 7.495 -29.680 1.00 10.95 356 GLU B C 1
ATOM 3005 O O . GLU B 1 83 ? -36.084 7.224 -30.422 1.00 17.68 356 GLU B O 1
ATOM 3017 N N . MET B 1 84 ? -35.216 8.386 -28.700 1.00 12.45 357 MET B N 1
ATOM 3018 C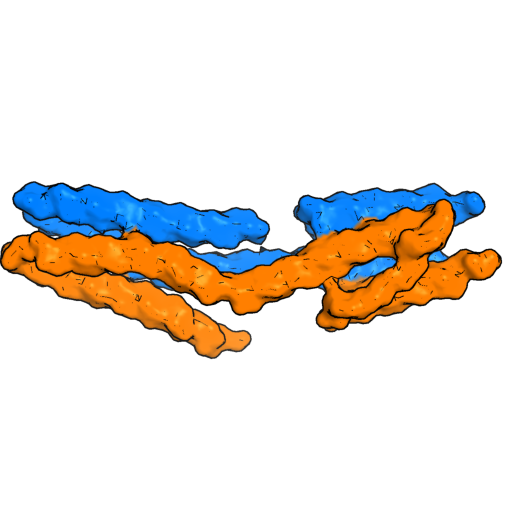 CA . MET B 1 84 ? -36.455 9.053 -28.332 1.00 10.56 357 MET B CA 1
ATOM 3019 C C . MET B 1 84 ? -36.645 10.406 -29.017 1.00 11.73 357 MET B C 1
ATOM 3020 O O . MET B 1 84 ? -37.691 11.034 -28.912 1.00 15.20 357 MET B O 1
ATOM 3034 N N . MET B 1 85 ? -35.634 10.844 -29.751 1.00 12.41 358 MET B N 1
ATOM 3035 C CA . MET B 1 85 ? -35.695 12.156 -30.397 1.00 13.67 358 MET B CA 1
ATOM 3036 C C . MET B 1 85 ? -36.695 12.202 -31.537 1.00 12.14 358 MET B C 1
ATOM 3037 O O . MET B 1 85 ? -37.012 11.184 -32.157 1.00 14.74 358 MET B O 1
ATOM 3051 N N . SER B 1 86 ? -37.184 13.394 -31.835 1.00 13.12 359 SER B N 1
ATOM 3052 C CA . SER B 1 86 ? -38.254 13.553 -32.812 1.00 13.33 359 SER B CA 1
ATOM 3053 C C . SER B 1 86 ? -37.731 13.389 -34.234 1.00 14.11 359 SER B C 1
ATOM 3054 O O . SER B 1 86 ? -36.525 13.411 -34.475 1.00 12.90 359 SER B O 1
ATOM 3062 N N . GLU B 1 87 ? -38.649 13.227 -35.177 1.00 15.76 360 GLU B N 1
ATOM 3063 C CA . GLU B 1 87 ? -38.294 13.151 -36.585 1.00 15.49 360 GLU B CA 1
ATOM 3064 C C . GLU B 1 87 ? -37.531 14.382 -37.043 1.00 13.33 360 GLU B C 1
ATOM 3065 O O . GLU B 1 87 ? -36.563 14.278 -37.798 1.00 16.15 360 GLU B O 1
ATOM 3077 N N . GLN B 1 88 ? -37.973 15.557 -36.603 1.00 15.40 361 GLN B N 1
ATOM 3078 C CA . GLN B 1 88 ? -37.296 16.786 -36.975 1.00 16.57 361 GLN B CA 1
ATOM 3079 C C . GLN B 1 88 ? -35.842 16.751 -36.539 1.00 16.71 361 GLN B C 1
ATOM 3080 O O . GLN B 1 88 ? -34.964 17.247 -37.242 1.00 18.51 361 GLN B O 1
ATOM 3094 N N . ASP B 1 89 ? -35.604 16.162 -35.372 1.00 13.78 362 ASP B N 1
ATOM 3095 C CA . ASP B 1 89 ? -34.279 16.103 -34.787 1.00 12.33 362 ASP B CA 1
ATOM 3096 C C . ASP B 1 89 ? -33.545 14.822 -35.203 1.00 11.05 362 ASP B C 1
ATOM 3097 O O . ASP B 1 89 ? -32.495 14.510 -34.615 1.00 10.79 362 ASP B O 1
ATOM 3106 N N . GLY B 1 90 ? -34.082 14.090 -36.178 1.00 11.36 363 GLY B N 1
ATOM 3107 C CA . GLY B 1 90 ? -33.478 12.838 -36.593 1.00 13.65 363 GLY B CA 1
ATOM 3108 C C . GLY B 1 90 ? -32.009 12.985 -36.955 1.00 11.86 363 GLY B C 1
ATOM 3109 O O . GLY B 1 90 ? -31.182 12.143 -36.599 1.00 11.73 363 GLY B O 1
ATOM 3113 N N . TYR B 1 91 ? -31.665 14.063 -37.649 1.00 11.77 364 TYR B N 1
ATOM 3114 C CA . TYR B 1 91 ? -30.285 14.225 -38.090 1.00 11.40 364 TYR B CA 1
ATOM 3115 C C . TYR B 1 91 ? -29.344 14.418 -36.899 1.00 13.21 364 TYR B C 1
ATOM 3116 O O . TYR B 1 91 ? -28.190 13.991 -36.945 1.00 12.21 364 TYR B O 1
ATOM 3134 N N . LEU B 1 92 ? -29.838 15.020 -35.819 1.00 10.87 365 LEU B N 1
ATOM 3135 C CA . LEU B 1 92 ? -29.034 15.209 -34.620 1.00 9.97 365 LEU B CA 1
ATOM 3136 C C . LEU B 1 92 ? -28.898 13.893 -33.876 1.00 11.10 365 LEU B C 1
ATOM 3137 O O . LEU B 1 92 ? -27.854 13.603 -33.338 1.00 11.05 365 LEU B O 1
ATOM 3153 N N . ALA B 1 93 ? -29.955 13.096 -33.850 1.00 10.31 366 ALA B N 1
ATOM 3154 C CA . ALA B 1 93 ? -29.865 11.782 -33.232 1.00 11.60 366 ALA B CA 1
ATOM 3155 C C . ALA B 1 93 ? -28.786 10.950 -33.923 1.00 11.18 366 ALA B C 1
ATOM 3156 O O . ALA B 1 93 ? -27.961 10.306 -33.267 1.00 12.37 366 ALA B O 1
ATOM 3163 N N . GLU B 1 94 ? -28.760 10.986 -35.247 1.00 11.83 367 GLU B N 1
ATOM 3164 C CA . GLU B 1 94 ? -27.766 10.202 -35.962 1.00 12.53 367 GLU B CA 1
ATOM 3165 C C . GLU B 1 94 ? -26.353 10.717 -35.704 1.00 15.08 367 GLU B C 1
ATOM 3166 O O . GLU B 1 94 ? -25.427 9.939 -35.506 1.00 13.63 367 GLU B O 1
ATOM 3178 N N . SER B 1 95 ? -26.187 12.034 -35.715 1.00 12.82 368 SER B N 1
ATOM 3179 C CA . SER B 1 95 ? -24.882 12.642 -35.462 1.00 13.48 368 SER B CA 1
ATOM 3180 C C . SER B 1 95 ? -24.352 12.277 -34.072 1.00 11.39 368 SER B C 1
ATOM 3181 O O . SER B 1 95 ? -23.184 11.921 -33.900 1.00 13.12 368 SER B O 1
ATOM 3189 N N . ILE B 1 96 ? -25.222 12.353 -33.076 1.00 10.57 369 ILE B N 1
ATOM 3190 C CA . ILE B 1 96 ? -24.847 12.031 -31.706 1.00 10.11 369 IL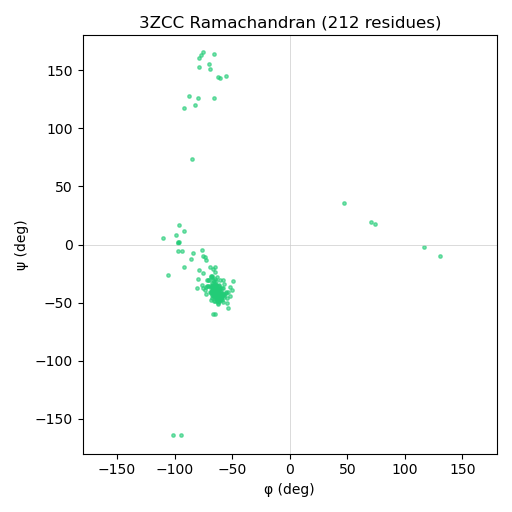E B CA 1
ATOM 3191 C C . ILE B 1 96 ? -24.485 10.562 -31.592 1.00 10.63 369 ILE B C 1
ATOM 3192 O O . ILE B 1 96 ? -23.525 10.197 -30.923 1.00 11.76 369 ILE B O 1
ATOM 3208 N N . ASN B 1 97 ? -25.242 9.698 -32.250 1.00 12.66 370 ASN B N 1
ATOM 3209 C CA . ASN B 1 97 ? -24.918 8.281 -32.208 1.00 13.65 370 ASN B CA 1
ATOM 3210 C C . ASN B 1 97 ? -23.571 7.987 -32.848 1.00 15.15 370 ASN B C 1
ATOM 3211 O O . ASN B 1 97 ? -22.842 7.123 -32.387 1.00 14.45 370 ASN B O 1
ATOM 3222 N N . LYS B 1 98 ? -23.228 8.717 -33.895 1.00 14.32 371 LYS B N 1
ATOM 3223 C CA . LYS B 1 98 ? -21.907 8.558 -34.487 1.00 14.10 371 LYS B CA 1
ATOM 3224 C C . LYS B 1 98 ? -20.837 9.000 -33.488 1.00 16.49 371 LYS B C 1
ATOM 3225 O O . LYS B 1 98 ? -19.777 8.383 -33.413 1.00 17.67 371 LYS B O 1
ATOM 3244 N N . ASP B 1 99 ? -21.111 10.053 -32.719 1.00 13.07 372 ASP B N 1
ATOM 3245 C CA . ASP B 1 99 ? -20.187 10.480 -31.669 1.00 13.96 372 ASP B CA 1
ATOM 3246 C C . ASP B 1 99 ? -20.009 9.403 -30.588 1.00 13.42 372 ASP B C 1
ATOM 3247 O O . ASP B 1 99 ? -18.907 9.204 -30.069 1.00 14.42 372 ASP B O 1
ATOM 3256 N N . ILE B 1 100 ? -21.096 8.726 -30.220 1.00 13.41 373 ILE B N 1
ATOM 3257 C CA . ILE B 1 100 ? -21.011 7.656 -29.232 1.00 13.59 373 ILE B CA 1
ATOM 3258 C C . ILE B 1 100 ? -20.155 6.515 -29.768 1.00 14.64 373 ILE B C 1
ATOM 3259 O O . ILE B 1 100 ? -19.303 5.990 -29.064 1.00 13.95 373 ILE B O 1
ATOM 3275 N N . GLU B 1 101 ? -20.378 6.155 -31.024 1.00 14.30 374 GLU B N 1
ATOM 3276 C CA . GLU B 1 101 ? -19.596 5.096 -31.652 1.00 18.45 374 GLU B CA 1
ATOM 3277 C C . GLU B 1 101 ? -18.125 5.497 -31.675 1.00 22.69 374 GLU B C 1
ATOM 3278 O O . GLU B 1 101 ? -17.243 4.659 -31.535 1.00 19.59 374 GLU B O 1
ATOM 3290 N N . GLU B 1 102 ? -17.875 6.789 -31.865 1.00 19.58 375 GLU B N 1
ATOM 3291 C CA . GLU B 1 102 ? -16.528 7.337 -31.854 1.00 16.90 375 GLU B CA 1
ATOM 3292 C C . GLU B 1 102 ? -15.898 7.194 -30.465 1.00 1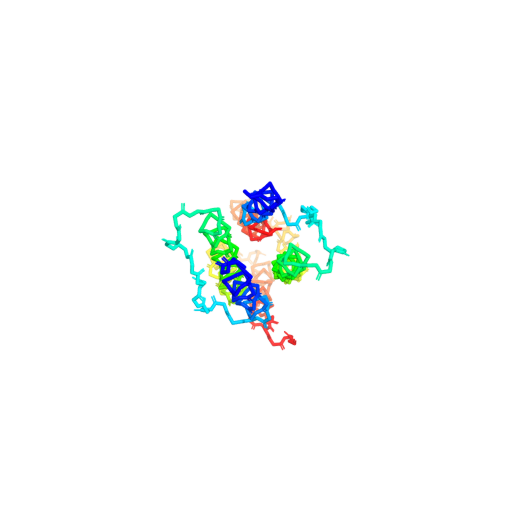5.87 375 GLU B C 1
ATOM 3293 O O . GLU B 1 102 ? -14.715 6.858 -30.345 1.00 17.68 375 GLU B O 1
ATOM 3305 N N . CYS B 1 103 ? -16.681 7.428 -29.409 1.00 13.95 376 CYS B N 1
ATOM 3306 C CA . CYS B 1 103 ? -16.204 7.208 -28.055 1.00 14.81 376 CYS B CA 1
ATOM 3307 C C . CYS B 1 103 ? -15.840 5.739 -27.876 1.00 16.66 376 CYS B C 1
ATOM 3308 O O . CYS B 1 103 ? -14.815 5.423 -27.293 1.00 16.08 376 CYS B O 1
ATOM 3316 N N . ASN B 1 104 ? -16.688 4.855 -28.404 1.00 16.66 377 ASN B N 1
ATOM 3317 C CA . ASN B 1 104 ? -16.498 3.417 -28.264 1.00 17.81 377 ASN B CA 1
ATOM 3318 C C . ASN B 1 104 ? -15.216 2.993 -28.971 1.00 19.05 377 ASN B C 1
ATOM 3319 O O . ASN B 1 104 ? -14.446 2.191 -28.452 1.00 20.52 377 ASN B O 1
ATOM 3330 N N . ALA B 1 105 ? -14.979 3.556 -30.150 1.00 16.86 378 ALA B N 1
ATOM 3331 C CA . ALA B 1 105 ? -13.822 3.184 -30.962 1.00 18.08 378 ALA B CA 1
ATOM 3332 C C . ALA B 1 105 ? -12.560 3.728 -30.322 1.00 13.85 378 ALA B C 1
ATOM 3333 O O . ALA B 1 105 ? -11.518 3.094 -30.360 1.00 18.46 378 ALA B O 1
ATOM 3340 N N . ILE B 1 106 ? -12.654 4.908 -29.725 1.00 16.75 379 ILE B N 1
ATOM 3341 C CA . ILE B 1 106 ? -11.522 5.518 -29.053 1.00 14.29 379 ILE B CA 1
ATOM 3342 C C . ILE B 1 106 ? -11.096 4.649 -27.876 1.00 15.93 379 ILE B C 1
ATOM 3343 O O . ILE B 1 106 ? -9.915 4.408 -27.651 1.00 15.72 379 ILE B O 1
ATOM 3359 N N . ILE B 1 107 ? -12.088 4.184 -27.130 1.00 18.19 380 ILE B N 1
ATOM 3360 C CA . ILE B 1 107 ? -11.848 3.351 -25.967 1.00 19.56 380 ILE B CA 1
ATOM 3361 C C . ILE B 1 107 ? -11.305 1.993 -26.373 1.00 23.45 380 ILE B C 1
ATOM 3362 O O . ILE B 1 107 ? -10.372 1.505 -25.761 1.00 22.58 380 ILE B O 1
ATOM 3378 N N . GLU B 1 108 ? -11.854 1.398 -27.426 1.00 19.61 381 GLU B N 1
ATOM 3379 C CA . GLU B 1 108 ? -11.479 0.033 -27.773 1.00 20.25 381 GLU B CA 1
ATOM 3380 C C . GLU B 1 108 ? -10.121 0.031 -28.423 1.00 20.57 381 GLU B C 1
ATOM 3381 O O . GLU B 1 108 ? -9.338 -0.893 -28.237 1.00 23.55 381 GLU B O 1
ATOM 3393 N N . GLN B 1 109 ? -9.865 1.083 -29.184 1.00 23.24 382 GLN B N 1
ATOM 3394 C CA . GLN B 1 109 ? -8.678 1.233 -29.998 1.00 31.56 382 GLN B CA 1
ATOM 3395 C C . GLN B 1 109 ? -7.517 1.648 -29.129 1.00 21.39 382 GLN B C 1
ATOM 3396 O O . GLN B 1 109 ? -6.354 1.464 -29.498 1.00 21.60 382 GLN B O 1
ATOM 3410 N N . PHE B 1 110 ? -7.836 2.217 -27.975 1.00 18.94 383 PHE B N 1
ATOM 3411 C CA . PHE B 1 110 ? -6.820 2.893 -27.182 1.00 16.55 383 PHE B CA 1
ATOM 3412 C C . PHE B 1 110 ? -5.635 1.978 -26.904 1.00 20.45 383 PHE B C 1
ATOM 3413 O O . PHE B 1 110 ? -4.473 2.342 -27.159 1.00 20.57 383 PHE B O 1
ATOM 3430 N N . ILE B 1 111 ? -5.936 0.773 -26.420 1.00 17.82 384 ILE B N 1
ATOM 3431 C CA . ILE B 1 111 ? -4.911 -0.201 -26.075 1.00 31.42 384 ILE B CA 1
ATOM 3432 C C . ILE B 1 111 ? -3.988 -0.524 -27.269 1.00 25.59 384 ILE B C 1
ATOM 3433 O O . ILE B 1 111 ? -2.789 -0.756 -27.094 1.00 23.86 384 ILE B O 1
ATOM 3449 N N . ASP B 1 112 ? -4.538 -0.509 -28.484 1.00 21.03 385 ASP B N 1
ATOM 3450 C CA . ASP B 1 112 ? -3.732 -0.723 -29.690 1.00 22.81 385 ASP B CA 1
ATOM 3451 C C . ASP B 1 112 ? -2.507 0.197 -29.768 1.00 23.65 385 ASP B C 1
ATOM 3452 O O . ASP B 1 112 ? -1.413 -0.233 -30.113 1.00 25.37 385 ASP B O 1
ATOM 3461 N N . TYR B 1 113 ? -2.700 1.477 -29.457 1.00 22.59 386 TYR B N 1
ATOM 3462 C CA . TYR B 1 113 ? -1.569 2.398 -29.412 1.00 23.44 386 TYR B CA 1
ATOM 3463 C C . TYR B 1 113 ? -0.751 1.856 -28.236 1.00 35.38 386 TYR B C 1
ATOM 3464 O O . TYR B 1 113 ? -1.298 1.663 -27.156 1.00 43.68 386 TYR B O 1
ATOM 3482 N N . LEU B 1 114 ? 0.531 1.557 -28.413 1.00 50.42 387 LEU B N 1
ATOM 3483 C CA . LEU B 1 114 ? 1.198 0.732 -27.388 1.00 48.61 387 LEU B CA 1
ATOM 3484 C C . LEU B 1 114 ? 2.716 0.844 -27.349 1.00 55.80 387 LEU B C 1
ATOM 3485 O O . LEU B 1 114 ? 3.291 1.095 -26.284 1.00 58.80 387 LEU B O 1
#